Protein AF-E0WRI5-F1 (afdb_monomer_lite)

Foldseek 3Di:
DDDDDDDDDDDDDDDDDDDDDDDDDDDDDDDPDPPPPPPPPPPPPDDDFFQEEEEEEDQPLPPWCVRVQLVVVVCVVLVHQAYEYENADDDPPDDDRLDDLVLNQVLQCLQCVPPRNYDYDDVRVPDDDDDAPLVVLVVVCVVVDQRHAYEYEDEPVCLLCQVVGDVSVCSQVRHEYEYGYEDPCPPPDRDPVSVVLCVVAEDDDSSVSRHHRGRHYYHDPGDHDPADSVVVLVCLLVVHDPPNTHDPSSVVSCVVVVGSD

Organism: NCBI:txid663321

InterPro domains:
  IPR004821 Cytidyltransferase-like domain [PF01467] (55-235)
  IPR004821 Cytidyltransferase-like domain [TIGR00125] (54-116)
  IPR005248 Nicotinate/nicotinamide nucleotide adenylyltransferase [MF_00244] (51-261)
  IPR005248 Nicotinate/nicotinamide nucleotide adenylyltransferase [PTHR39321] (54-260)
  IPR005248 Nicotinate/nicotinamide nucleotide adenylyltransferase [TIGR00482] (55-260)
  IPR005248 Nicotinate/nicotinamide nucleotide adenylyltransferase [cd02165] (54-260)
  IPR014729 Rossmann-like alpha/beta/alpha sandwich fold [G3DSA:3.40.50.620] (50-261)

Structure (mmCIF, N/CA/C/O backbone):
data_AF-E0WRI5-F1
#
_entry.id   AF-E0WRI5-F1
#
loop_
_atom_site.group_PDB
_atom_site.id
_atom_site.type_symbol
_atom_site.label_atom_id
_atom_site.label_alt_id
_atom_site.label_comp_id
_atom_site.label_asym_id
_atom_site.label_entity_id
_atom_site.label_seq_id
_atom_site.pdbx_PDB_ins_code
_atom_site.Cartn_x
_atom_site.Cartn_y
_atom_site.Cartn_z
_atom_site.occupancy
_atom_site.B_iso_or_equiv
_atom_site.auth_seq_id
_atom_site.auth_comp_id
_atom_site.auth_asym_id
_atom_site.auth_atom_id
_atom_site.pdbx_PDB_model_num
ATOM 1 N N . MET A 1 1 ? 5.980 -51.863 34.565 1.00 46.38 1 MET A N 1
ATOM 2 C CA . MET A 1 1 ? 6.818 -51.875 33.349 1.00 46.38 1 MET A CA 1
ATOM 3 C C . MET A 1 1 ? 6.523 -53.157 32.591 1.00 46.38 1 MET A C 1
ATOM 5 O O . MET A 1 1 ? 6.980 -54.211 32.995 1.00 46.38 1 MET A O 1
ATOM 9 N N . SER A 1 2 ? 5.665 -53.079 31.576 1.00 37.31 2 SER A N 1
ATOM 10 C CA . SER A 1 2 ? 5.318 -54.199 30.696 1.00 37.31 2 SER A CA 1
ATOM 11 C C . SER A 1 2 ? 5.064 -53.593 29.322 1.00 37.31 2 SER A C 1
ATOM 13 O O . SER A 1 2 ? 4.055 -52.920 29.119 1.00 37.31 2 SER A O 1
ATOM 15 N N . SER A 1 3 ? 6.050 -53.726 28.437 1.00 35.19 3 SER A N 1
ATOM 16 C CA . SER A 1 3 ? 6.045 -53.135 27.101 1.00 35.19 3 SER A CA 1
ATOM 17 C C . SER A 1 3 ? 5.136 -53.963 26.195 1.00 35.19 3 SER A C 1
ATOM 19 O O . SER A 1 3 ? 5.369 -55.156 26.011 1.00 35.19 3 SER A O 1
ATOM 21 N N . LYS A 1 4 ? 4.066 -53.355 25.678 1.00 42.72 4 LYS A N 1
ATOM 22 C CA . LYS A 1 4 ? 3.206 -53.960 24.657 1.00 42.72 4 LYS A CA 1
ATOM 23 C C . LYS A 1 4 ? 3.809 -53.650 23.288 1.00 42.72 4 LYS A C 1
ATOM 25 O O . LYS A 1 4 ? 3.856 -52.491 22.887 1.00 42.72 4 LYS A O 1
ATOM 30 N N . HIS A 1 5 ? 4.279 -54.694 22.612 1.00 35.03 5 HIS A N 1
ATOM 31 C CA . HIS A 1 5 ? 4.652 -54.669 21.203 1.00 35.03 5 HIS A CA 1
ATOM 32 C C . HIS A 1 5 ? 3.421 -54.351 20.344 1.00 35.03 5 HIS A C 1
ATOM 34 O O . HIS A 1 5 ? 2.363 -54.950 20.526 1.00 35.03 5 HIS A O 1
ATOM 40 N N . ILE A 1 6 ? 3.570 -53.394 19.430 1.00 38.12 6 ILE A N 1
ATOM 41 C CA . ILE A 1 6 ? 2.624 -53.124 18.348 1.00 38.12 6 ILE A CA 1
ATOM 42 C C . ILE A 1 6 ? 3.346 -53.518 17.063 1.00 38.12 6 ILE A C 1
ATOM 44 O O . ILE A 1 6 ? 4.323 -52.874 16.679 1.00 38.12 6 ILE A O 1
ATOM 48 N N . ASP A 1 7 ? 2.881 -54.601 16.446 1.00 34.38 7 ASP A N 1
ATOM 49 C CA . ASP A 1 7 ? 3.344 -55.081 15.149 1.00 34.38 7 ASP A CA 1
ATOM 50 C C . ASP A 1 7 ? 2.841 -54.151 14.039 1.00 34.38 7 ASP A C 1
ATOM 52 O O . ASP A 1 7 ? 1.639 -53.950 13.857 1.00 34.38 7 ASP A O 1
ATOM 56 N N . ILE A 1 8 ? 3.781 -53.572 13.294 1.00 35.41 8 ILE A N 1
ATOM 57 C CA . ILE A 1 8 ? 3.514 -52.753 12.113 1.00 35.41 8 ILE A CA 1
ATOM 58 C C . ILE A 1 8 ? 3.648 -53.670 10.897 1.00 35.41 8 ILE A C 1
ATOM 60 O O . ILE A 1 8 ? 4.738 -54.124 10.557 1.00 35.41 8 ILE A O 1
ATOM 64 N N . ASN A 1 9 ? 2.518 -53.952 10.256 1.00 33.59 9 ASN A N 1
ATOM 65 C CA . ASN A 1 9 ? 2.433 -54.774 9.056 1.00 33.59 9 ASN A CA 1
ATOM 66 C C . ASN A 1 9 ? 2.826 -53.931 7.825 1.00 33.59 9 ASN A C 1
ATOM 68 O O . ASN A 1 9 ? 2.077 -53.040 7.424 1.00 33.59 9 ASN A O 1
ATOM 72 N N . ILE A 1 10 ? 4.007 -54.182 7.251 1.00 42.25 10 ILE A N 1
ATOM 73 C CA . ILE A 1 10 ? 4.500 -53.541 6.020 1.00 42.25 10 ILE A CA 1
ATOM 74 C C . ILE A 1 10 ? 4.505 -54.595 4.898 1.00 42.25 10 ILE A C 1
ATOM 76 O O . ILE A 1 10 ? 5.211 -55.597 5.025 1.00 42.25 10 ILE A O 1
ATOM 80 N N . PRO A 1 11 ? 3.761 -54.398 3.793 1.00 40.47 11 PRO A N 1
ATOM 81 C CA . PRO A 1 11 ? 3.827 -55.281 2.632 1.00 40.47 11 PRO A CA 1
ATOM 82 C C . PRO A 1 11 ? 5.182 -55.198 1.920 1.00 40.47 11 PRO A C 1
ATOM 84 O O . PRO A 1 11 ? 5.753 -54.126 1.728 1.00 40.47 11 PRO A O 1
ATOM 87 N N . ASN A 1 12 ? 5.674 -56.368 1.528 1.00 36.50 12 ASN A N 1
ATOM 88 C CA . ASN A 1 12 ? 7.040 -56.657 1.122 1.00 36.50 12 ASN A CA 1
ATOM 89 C C . ASN A 1 12 ? 7.085 -56.961 -0.384 1.00 36.50 12 ASN A C 1
ATOM 91 O O . ASN A 1 12 ? 6.796 -58.091 -0.758 1.00 36.50 12 ASN A O 1
ATOM 95 N N . GLU A 1 13 ? 7.461 -56.012 -1.248 1.00 35.75 13 GLU A N 1
ATOM 96 C CA . GLU A 1 13 ? 7.764 -56.299 -2.661 1.00 35.75 13 GLU A CA 1
ATOM 97 C C . GLU A 1 13 ? 8.871 -55.377 -3.194 1.00 35.75 13 GLU A C 1
ATOM 99 O O . GLU A 1 13 ? 8.625 -54.224 -3.505 1.00 35.75 13 GLU A O 1
ATOM 104 N N . PHE A 1 14 ? 10.110 -55.877 -3.248 1.00 31.42 14 PHE A N 1
ATOM 105 C CA . PHE A 1 14 ? 10.997 -55.859 -4.426 1.00 31.42 14 PHE A CA 1
ATOM 106 C C . PHE A 1 14 ? 12.243 -56.687 -4.082 1.00 31.42 14 PHE A C 1
ATOM 108 O O . PHE A 1 14 ? 13.148 -56.278 -3.356 1.00 31.42 14 PHE A O 1
ATOM 115 N N . ARG A 1 15 ? 12.236 -57.927 -4.567 1.00 32.16 15 ARG A N 1
ATOM 116 C CA . ARG A 1 15 ? 13.232 -58.964 -4.298 1.00 32.16 15 ARG A CA 1
ATOM 117 C C . ARG A 1 15 ? 14.412 -58.773 -5.258 1.00 32.16 15 ARG A C 1
ATOM 119 O O . ARG A 1 15 ? 14.267 -58.984 -6.458 1.00 32.16 15 ARG A O 1
ATOM 126 N N . VAL A 1 16 ? 15.578 -58.388 -4.741 1.00 32.97 16 VAL A N 1
ATOM 127 C CA . VAL A 1 16 ? 16.838 -58.371 -5.504 1.00 32.97 16 VAL A CA 1
ATOM 128 C C . VAL A 1 16 ? 17.335 -59.809 -5.646 1.00 32.97 16 VAL A C 1
ATOM 130 O O . VAL A 1 16 ? 17.736 -60.441 -4.671 1.00 32.97 16 VAL A O 1
ATOM 133 N N . THR A 1 17 ? 17.306 -60.353 -6.860 1.00 33.41 17 THR A N 1
ATOM 134 C CA . THR A 1 17 ? 17.932 -61.641 -7.175 1.00 33.41 17 THR A CA 1
ATOM 135 C C . THR A 1 17 ? 19.399 -61.424 -7.535 1.00 33.41 17 THR A C 1
ATOM 137 O O . THR A 1 17 ? 19.710 -60.968 -8.633 1.00 33.41 17 THR A O 1
ATOM 140 N N . ALA A 1 18 ? 20.309 -61.770 -6.625 1.00 29.72 18 ALA A N 1
ATOM 141 C CA . ALA A 1 18 ? 21.733 -61.894 -6.917 1.00 29.72 18 ALA A CA 1
ATOM 142 C C . ALA A 1 18 ? 22.035 -63.307 -7.452 1.00 29.72 18 ALA A C 1
ATOM 144 O O . ALA A 1 18 ? 21.753 -64.300 -6.781 1.00 29.72 18 ALA A O 1
ATOM 145 N N . ARG A 1 19 ? 22.638 -63.410 -8.643 1.00 31.69 19 ARG A N 1
ATOM 146 C CA . ARG A 1 19 ? 23.328 -64.624 -9.114 1.00 31.69 19 ARG A CA 1
ATOM 147 C C . ARG A 1 19 ? 24.834 -64.366 -9.124 1.00 31.69 19 ARG A C 1
ATOM 149 O O . ARG A 1 19 ? 25.296 -63.405 -9.726 1.00 31.69 19 ARG A O 1
ATOM 156 N N . ARG A 1 20 ? 25.582 -65.250 -8.460 1.00 29.03 20 ARG A N 1
ATOM 157 C CA . ARG A 1 20 ? 27.040 -65.404 -8.571 1.00 29.03 20 ARG A CA 1
ATOM 158 C C . ARG A 1 20 ? 27.362 -66.352 -9.728 1.00 29.03 20 ARG A C 1
ATOM 160 O O . ARG A 1 20 ? 26.887 -67.479 -9.686 1.00 29.03 20 ARG A O 1
ATOM 167 N N . GLN A 1 21 ? 28.228 -65.929 -10.647 1.00 34.28 21 GLN A N 1
ATOM 168 C CA . GLN A 1 21 ? 29.176 -66.745 -11.432 1.00 34.28 21 GLN A CA 1
ATOM 169 C C . GLN A 1 21 ? 30.373 -65.814 -11.724 1.00 34.28 21 GLN A C 1
ATOM 171 O O . GLN A 1 21 ? 30.184 -64.734 -12.266 1.00 34.28 21 GLN A O 1
ATOM 176 N N . SER A 1 22 ? 31.464 -65.952 -10.965 1.00 32.34 22 SER A N 1
ATOM 177 C CA . SER A 1 22 ? 32.720 -66.652 -11.308 1.00 32.34 22 SER A CA 1
ATOM 178 C C . SER A 1 22 ? 33.729 -65.777 -12.068 1.00 32.34 22 SER A C 1
ATOM 180 O O . SER A 1 22 ? 33.573 -65.517 -13.252 1.00 32.34 22 SER A O 1
ATOM 182 N N . SER A 1 23 ? 34.746 -65.352 -11.308 1.00 33.25 23 SER A N 1
ATOM 183 C CA . SER A 1 23 ? 36.168 -65.193 -11.656 1.00 33.25 23 SER A CA 1
ATOM 184 C C . SER A 1 23 ? 36.552 -64.747 -13.069 1.00 33.25 23 SER A C 1
ATOM 186 O O . SER A 1 23 ? 36.632 -65.581 -13.960 1.00 33.25 23 SER A O 1
ATOM 188 N N . GLU A 1 24 ? 36.996 -63.494 -13.203 1.00 33.38 24 GLU A N 1
ATOM 189 C CA . GLU A 1 24 ? 38.238 -63.171 -13.916 1.00 33.38 24 GLU A CA 1
ATOM 190 C C . GLU A 1 24 ? 38.733 -61.760 -13.557 1.00 33.38 24 GLU A C 1
ATOM 192 O O . GLU A 1 24 ? 37.978 -60.870 -13.175 1.00 33.38 24 GLU A O 1
ATOM 197 N N . SER A 1 25 ? 40.054 -61.629 -13.574 1.00 30.44 25 SER A N 1
ATOM 198 C CA . SER A 1 25 ? 40.926 -60.574 -13.050 1.00 30.44 25 SER A CA 1
ATOM 199 C C . SER A 1 25 ? 40.492 -59.116 -13.269 1.00 30.44 25 SER A C 1
ATOM 201 O O . SER A 1 25 ? 40.307 -58.671 -14.401 1.00 30.44 25 SER A O 1
ATOM 203 N N . LEU A 1 26 ? 40.498 -58.332 -12.182 1.00 27.47 26 LEU A N 1
ATOM 204 C CA . LEU A 1 26 ? 40.476 -56.869 -12.217 1.00 27.47 26 LEU A CA 1
ATOM 205 C C . LEU A 1 26 ? 41.736 -56.325 -12.913 1.00 27.47 26 LEU A C 1
ATOM 207 O O . LEU A 1 26 ? 42.836 -56.390 -12.365 1.00 27.47 26 LEU A O 1
ATOM 211 N N . LYS A 1 27 ? 41.563 -55.701 -14.081 1.00 29.30 27 LYS A N 1
ATOM 212 C CA . LYS A 1 27 ? 42.447 -54.627 -14.545 1.00 29.30 27 LYS A CA 1
ATOM 213 C C . LYS A 1 27 ? 41.755 -53.300 -14.267 1.00 29.30 27 LYS A C 1
ATOM 215 O O . LYS A 1 27 ? 40.657 -53.039 -14.745 1.00 29.30 27 LYS A O 1
ATOM 220 N N . CYS A 1 28 ? 42.414 -52.490 -13.451 1.00 28.30 28 CYS A N 1
ATOM 221 C CA . CYS A 1 28 ? 42.012 -51.136 -13.120 1.00 28.30 28 CYS A CA 1
ATOM 222 C C . CYS A 1 28 ? 42.109 -50.274 -14.387 1.00 28.30 28 CYS A C 1
ATOM 224 O O . CYS A 1 28 ? 43.181 -50.142 -14.978 1.00 28.30 28 CYS A O 1
ATOM 226 N N . THR A 1 29 ? 40.999 -49.701 -14.837 1.00 31.52 29 THR A N 1
ATOM 227 C CA . THR A 1 29 ? 41.010 -48.604 -15.807 1.00 31.52 29 THR A CA 1
ATOM 228 C C . THR A 1 29 ? 39.936 -47.627 -15.371 1.00 31.52 29 THR A C 1
ATOM 230 O O . THR A 1 29 ? 38.757 -47.962 -15.312 1.00 31.52 29 THR A O 1
ATOM 233 N N . VAL A 1 30 ? 40.375 -46.435 -14.980 1.00 32.66 30 VAL A N 1
ATOM 234 C CA . VAL A 1 30 ? 39.511 -45.326 -14.589 1.00 32.66 30 VAL A CA 1
ATOM 235 C C . VAL A 1 30 ? 38.712 -44.911 -15.819 1.00 32.66 30 VAL A C 1
ATOM 237 O O . VAL A 1 30 ? 39.261 -44.324 -16.750 1.00 32.66 30 VAL A O 1
ATOM 240 N N . VAL A 1 31 ? 37.418 -45.216 -15.826 1.00 30.72 31 VAL A N 1
ATOM 241 C CA . VAL A 1 31 ? 36.466 -44.636 -16.772 1.00 30.72 31 VAL A CA 1
ATOM 242 C C . VAL A 1 31 ? 35.575 -43.714 -15.955 1.00 30.72 31 VAL A C 1
ATOM 244 O O . VAL A 1 31 ? 34.780 -44.162 -15.135 1.00 30.72 31 VAL A O 1
ATOM 247 N N . HIS A 1 32 ? 35.765 -42.405 -16.118 1.00 31.89 32 HIS A N 1
ATOM 248 C CA . HIS A 1 32 ? 34.832 -41.419 -15.588 1.00 31.89 32 HIS A CA 1
ATOM 249 C C . HIS A 1 32 ? 33.487 -41.613 -16.291 1.00 31.89 32 HIS A C 1
ATOM 251 O O . HIS A 1 32 ? 33.327 -41.237 -17.455 1.00 31.89 32 HIS A O 1
ATOM 257 N N . ASP A 1 33 ? 32.528 -42.192 -15.573 1.00 28.81 33 ASP A N 1
ATOM 258 C CA . ASP A 1 33 ? 31.135 -42.269 -15.984 1.00 28.81 33 ASP A CA 1
ATOM 259 C C . ASP A 1 33 ? 30.591 -40.860 -16.241 1.00 28.81 33 ASP A C 1
ATOM 261 O O . ASP A 1 33 ? 30.279 -40.088 -15.330 1.00 28.81 33 ASP A O 1
ATOM 265 N N . ARG A 1 34 ? 30.431 -40.525 -17.525 1.00 32.41 34 ARG A N 1
ATOM 266 C CA . ARG A 1 34 ? 29.444 -39.537 -17.951 1.00 32.41 34 ARG A CA 1
ATOM 267 C C . ARG A 1 34 ? 28.076 -40.172 -17.753 1.00 32.41 34 ARG A C 1
ATOM 269 O O . ARG A 1 34 ? 27.496 -40.725 -18.685 1.00 32.41 34 ARG A O 1
ATOM 276 N N . VAL A 1 35 ? 27.533 -40.037 -16.547 1.00 34.56 35 VAL A N 1
ATOM 277 C CA . VAL A 1 35 ? 26.087 -40.115 -16.362 1.00 34.56 35 VAL A CA 1
ATOM 278 C C . VAL A 1 35 ? 25.500 -38.988 -17.203 1.00 34.56 35 VAL A C 1
ATOM 280 O O . VAL A 1 35 ? 25.576 -37.807 -16.860 1.00 34.56 35 VAL A O 1
ATOM 283 N N . SER A 1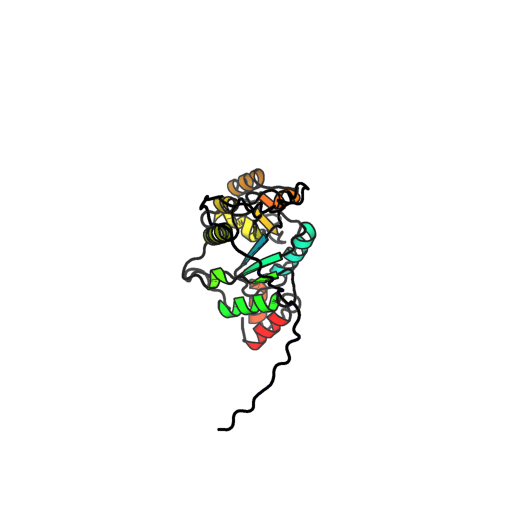 36 ? 24.961 -39.364 -18.360 1.00 32.91 36 SER A N 1
ATOM 284 C CA . SER A 1 36 ? 24.098 -38.519 -19.167 1.00 32.91 36 SER A CA 1
ATOM 285 C C . SER A 1 36 ? 22.805 -38.300 -18.384 1.00 32.91 36 SER A C 1
ATOM 287 O O . SER A 1 36 ? 21.767 -38.910 -18.621 1.00 32.91 36 SER A O 1
ATOM 289 N N . ALA A 1 37 ? 22.869 -37.388 -17.416 1.00 34.34 37 ALA A N 1
ATOM 290 C CA . ALA A 1 37 ? 21.690 -36.709 -16.931 1.00 34.34 37 ALA A CA 1
ATOM 291 C C . ALA A 1 37 ? 21.159 -35.900 -18.117 1.00 34.34 37 ALA A C 1
ATOM 293 O O . ALA A 1 37 ? 21.525 -34.743 -18.338 1.00 34.34 37 ALA A O 1
ATOM 294 N N . SER A 1 38 ? 20.298 -36.538 -18.908 1.00 33.78 38 SER A N 1
ATOM 295 C CA . SER A 1 38 ? 19.327 -35.875 -19.763 1.00 33.78 38 SER A CA 1
ATOM 296 C C . SER A 1 38 ? 18.353 -35.122 -18.852 1.00 33.78 38 SER A C 1
ATOM 298 O O . SER A 1 38 ? 17.179 -35.443 -18.710 1.00 33.78 38 SER A O 1
ATOM 300 N N . CYS A 1 39 ? 18.872 -34.081 -18.197 1.00 32.81 39 CYS A N 1
ATOM 301 C CA . CYS A 1 39 ? 18.082 -33.004 -17.653 1.00 32.81 39 CYS A CA 1
ATOM 302 C C . CYS A 1 39 ? 17.399 -32.396 -18.866 1.00 32.81 39 CYS A C 1
ATOM 304 O O . CYS A 1 39 ? 18.007 -31.659 -19.649 1.00 32.81 39 CYS A O 1
ATOM 306 N N . GLN A 1 40 ? 16.156 -32.823 -19.073 1.00 36.44 40 GLN A N 1
ATOM 307 C CA . GLN A 1 40 ? 15.221 -32.247 -20.010 1.00 36.44 40 GLN A CA 1
ATOM 308 C C . GLN A 1 40 ? 15.116 -30.765 -19.661 1.00 36.44 40 GLN A C 1
ATOM 310 O O . GLN A 1 40 ? 14.255 -30.328 -18.901 1.00 36.44 40 GLN A O 1
ATOM 315 N N . ARG A 1 41 ? 16.020 -29.976 -20.249 1.00 36.41 41 ARG A N 1
ATOM 316 C CA . ARG A 1 41 ? 15.853 -28.555 -20.495 1.00 36.41 41 ARG A CA 1
ATOM 317 C C . ARG A 1 41 ? 14.626 -28.445 -21.385 1.00 36.41 41 ARG A C 1
ATOM 319 O O . ARG A 1 41 ? 14.740 -28.317 -22.604 1.00 36.41 41 ARG A O 1
ATOM 326 N N . ARG A 1 42 ? 13.440 -28.507 -20.780 1.00 38.31 42 ARG A N 1
ATOM 327 C CA . ARG A 1 42 ? 12.235 -27.954 -21.378 1.00 38.31 42 ARG A CA 1
ATOM 328 C C . ARG A 1 42 ? 12.484 -26.458 -21.471 1.00 38.31 42 ARG A C 1
ATOM 330 O O . ARG A 1 42 ? 12.260 -25.697 -20.536 1.00 38.31 42 ARG A O 1
ATOM 337 N N . ARG A 1 43 ? 13.040 -26.062 -22.614 1.00 39.44 43 ARG A N 1
ATOM 338 C CA . ARG A 1 43 ? 12.959 -24.701 -23.118 1.00 39.44 43 ARG A CA 1
ATOM 339 C C . ARG A 1 43 ? 11.468 -24.380 -23.190 1.00 39.44 43 ARG A C 1
ATOM 341 O O . ARG A 1 43 ? 10.801 -24.808 -24.127 1.00 39.44 43 ARG A O 1
ATOM 348 N N . ASN A 1 44 ? 10.947 -23.648 -22.210 1.00 34.75 44 ASN A N 1
ATOM 349 C CA . ASN A 1 44 ? 9.704 -22.910 -22.393 1.00 34.75 44 ASN A CA 1
ATOM 350 C C . ASN A 1 44 ? 10.019 -21.731 -23.322 1.00 34.75 44 ASN A C 1
ATOM 352 O O . ASN A 1 44 ? 10.260 -20.609 -22.898 1.00 34.75 44 ASN A O 1
ATOM 356 N N . LEU A 1 45 ? 10.102 -22.040 -24.615 1.00 43.78 45 LEU A N 1
ATOM 357 C CA . LEU A 1 45 ? 10.047 -21.086 -25.715 1.00 43.78 45 LEU A CA 1
ATOM 358 C C . LEU A 1 45 ? 8.590 -21.016 -26.184 1.00 43.78 45 LEU A C 1
ATOM 360 O O . LEU A 1 45 ? 8.263 -21.458 -27.280 1.00 43.78 45 LEU A O 1
ATOM 364 N N . LYS A 1 46 ? 7.706 -20.515 -25.318 1.00 41.19 46 LYS A N 1
ATOM 365 C CA . LYS A 1 46 ? 6.391 -19.965 -25.673 1.00 41.19 46 LYS A CA 1
ATOM 366 C C . LYS A 1 46 ? 6.128 -18.812 -24.709 1.00 41.19 46 LYS A C 1
ATOM 368 O O . LYS A 1 46 ? 6.306 -18.975 -23.507 1.00 41.19 46 LYS A O 1
ATOM 373 N N . GLY A 1 47 ? 5.844 -17.637 -25.264 1.00 45.09 47 GLY A N 1
ATOM 374 C CA . GLY A 1 47 ? 5.824 -16.358 -24.561 1.00 45.09 47 GLY A CA 1
ATOM 375 C C . GLY A 1 47 ? 4.697 -16.229 -23.545 1.00 45.09 47 GLY A C 1
ATOM 376 O O . GLY A 1 47 ? 3.670 -15.629 -23.840 1.00 45.09 47 GLY A O 1
ATOM 377 N N . GLU A 1 48 ? 4.928 -16.728 -22.337 1.00 57.75 48 GLU A N 1
ATOM 378 C CA . GLU A 1 48 ? 4.180 -16.325 -21.154 1.00 57.75 48 GLU A CA 1
ATOM 379 C C . GLU A 1 48 ? 5.111 -15.500 -20.265 1.00 57.75 48 GLU A C 1
ATOM 381 O O . GLU A 1 48 ? 6.192 -15.956 -19.886 1.00 57.75 48 GLU A O 1
ATOM 386 N N . GLY A 1 49 ? 4.734 -14.246 -20.008 1.00 62.72 49 GLY A N 1
ATOM 387 C CA . GLY A 1 49 ? 5.482 -13.360 -19.119 1.00 62.72 49 GLY A CA 1
ATOM 388 C C . GLY A 1 49 ? 5.626 -13.958 -17.717 1.00 62.72 49 GLY A C 1
ATOM 389 O O . GLY A 1 49 ? 4.888 -14.858 -17.317 1.00 62.72 49 GLY A O 1
ATOM 390 N N . TYR A 1 50 ? 6.580 -13.452 -16.943 1.00 78.62 50 TYR A N 1
ATOM 391 C CA . TYR A 1 50 ? 6.717 -13.858 -15.548 1.00 78.62 50 TYR A CA 1
ATOM 392 C C . TYR A 1 50 ? 5.502 -13.383 -14.740 1.00 78.62 50 TYR A C 1
ATOM 394 O O . TYR A 1 50 ? 4.940 -12.319 -15.002 1.00 78.62 50 TYR A O 1
ATOM 402 N N . LYS A 1 51 ? 5.121 -14.148 -13.714 1.00 89.81 51 LYS A N 1
ATOM 403 C CA . LYS A 1 51 ? 4.076 -13.743 -12.769 1.00 89.81 51 LYS A CA 1
ATOM 404 C C . LYS A 1 51 ? 4.494 -12.456 -12.046 1.00 89.81 51 LYS A C 1
ATOM 406 O O . LYS A 1 51 ? 5.574 -12.402 -11.459 1.00 89.81 51 LYS A O 1
ATOM 411 N N . LEU A 1 52 ? 3.631 -11.440 -12.078 1.00 95.12 52 LEU A N 1
ATOM 412 C CA . LEU A 1 52 ? 3.825 -10.189 -11.347 1.00 95.12 52 LEU A CA 1
ATOM 413 C C . LEU A 1 52 ? 3.536 -10.391 -9.856 1.00 95.12 52 LEU A C 1
ATOM 415 O O . LEU A 1 52 ? 2.457 -10.852 -9.482 1.00 95.12 52 LEU A O 1
ATOM 419 N N . HIS A 1 53 ? 4.495 -10.020 -9.011 1.00 95.25 53 HIS A N 1
ATOM 420 C CA . HIS A 1 53 ? 4.328 -9.960 -7.561 1.00 95.25 53 HIS A CA 1
ATOM 421 C C . HIS A 1 53 ? 4.084 -8.521 -7.132 1.00 95.25 53 HIS A C 1
ATOM 423 O O . HIS A 1 53 ? 4.818 -7.635 -7.557 1.00 95.25 53 HIS A O 1
ATOM 429 N N . ALA A 1 54 ? 3.101 -8.284 -6.266 1.00 97.88 54 ALA A N 1
ATOM 430 C CA . ALA A 1 54 ? 2.805 -6.943 -5.786 1.00 97.88 54 ALA A CA 1
ATOM 431 C C . ALA A 1 54 ? 2.841 -6.836 -4.262 1.00 97.88 54 ALA A C 1
ATOM 433 O O . ALA A 1 54 ? 2.423 -7.747 -3.545 1.00 97.88 54 ALA A O 1
ATOM 434 N N . LEU A 1 55 ? 3.315 -5.688 -3.795 1.00 97.94 55 LEU A N 1
ATOM 435 C CA . LEU A 1 55 ? 3.362 -5.273 -2.401 1.00 97.94 55 LEU A CA 1
ATOM 436 C C . LEU A 1 55 ? 2.451 -4.059 -2.217 1.00 97.94 55 LEU A C 1
ATOM 438 O O . LEU A 1 55 ? 2.469 -3.156 -3.050 1.00 97.94 55 LEU A O 1
ATOM 442 N N . LEU A 1 56 ? 1.709 -4.008 -1.117 1.00 97.38 56 LEU A N 1
ATOM 443 C CA . LEU A 1 56 ? 0.956 -2.832 -0.689 1.00 97.38 56 LEU A CA 1
ATOM 444 C C . LEU A 1 56 ? 1.426 -2.439 0.711 1.00 97.38 56 LEU A C 1
ATOM 446 O O . LEU A 1 56 ? 1.087 -3.108 1.687 1.00 97.38 56 LEU A O 1
ATOM 450 N N . GLY A 1 57 ? 2.209 -1.365 0.798 1.00 93.75 57 GLY A N 1
ATOM 451 C CA . GLY A 1 57 ? 2.609 -0.776 2.074 1.00 93.75 57 GLY A CA 1
ATOM 452 C C . GLY A 1 57 ? 1.530 0.151 2.625 1.00 93.75 57 GLY A C 1
ATOM 453 O O . GLY A 1 57 ? 0.824 0.813 1.863 1.00 93.75 57 GLY A O 1
ATOM 454 N N . GLY A 1 58 ? 1.412 0.230 3.945 1.00 91.94 58 GLY A N 1
ATOM 455 C CA . GLY A 1 58 ? 0.482 1.156 4.581 1.00 91.94 58 GLY A CA 1
ATOM 456 C C . GLY A 1 58 ? 0.536 1.113 6.100 1.00 91.94 58 GLY A C 1
ATOM 457 O O . GLY A 1 58 ? 0.886 0.107 6.709 1.00 91.94 58 GLY A O 1
ATOM 458 N N . THR A 1 59 ? 0.156 2.216 6.745 1.00 92.69 59 THR A N 1
ATOM 459 C CA . THR A 1 59 ? 0.038 2.243 8.209 1.00 92.69 59 THR A CA 1
ATOM 460 C C . THR A 1 59 ? -1.096 1.334 8.687 1.00 92.69 59 THR A C 1
ATOM 462 O O . THR A 1 59 ? -0.926 0.643 9.686 1.00 92.69 59 THR A O 1
ATOM 465 N N . PHE A 1 60 ? -2.221 1.298 7.960 1.00 96.25 60 PHE A N 1
ATOM 466 C CA . PHE A 1 60 ? -3.411 0.497 8.280 1.00 96.25 60 PHE A CA 1
ATOM 467 C C . PHE A 1 60 ? -3.934 0.720 9.709 1.00 96.25 60 PHE A C 1
ATOM 469 O O . PHE A 1 60 ? -3.993 -0.204 10.517 1.00 96.25 60 PHE A O 1
ATOM 476 N N . ASP A 1 61 ? -4.332 1.956 10.012 1.00 96.81 61 ASP A N 1
ATOM 477 C CA . ASP A 1 61 ? -4.792 2.371 11.343 1.00 96.81 61 ASP A CA 1
ATOM 478 C C . ASP A 1 61 ? -6.230 2.935 11.332 1.00 96.81 61 ASP A C 1
ATOM 480 O O . ASP A 1 61 ? -6.407 4.130 11.565 1.00 96.81 61 ASP A O 1
ATOM 484 N N . PRO A 1 62 ? -7.269 2.137 11.015 1.00 97.88 62 PRO A N 1
ATOM 485 C CA . PRO A 1 62 ? -7.235 0.708 10.692 1.00 97.88 62 PRO A CA 1
ATOM 486 C C . PRO A 1 62 ? -7.162 0.425 9.178 1.00 97.88 62 PRO A C 1
ATOM 488 O O . PRO A 1 62 ? -7.280 1.318 8.335 1.00 97.88 62 PRO A O 1
ATOM 491 N N . ILE A 1 63 ? -6.990 -0.848 8.807 1.00 98.25 63 ILE A N 1
ATOM 492 C CA . ILE A 1 63 ? -7.283 -1.313 7.442 1.00 98.25 63 ILE A CA 1
ATOM 493 C C . ILE A 1 63 ? -8.790 -1.195 7.150 1.00 98.25 63 ILE A C 1
ATOM 495 O O . ILE A 1 63 ? -9.621 -1.354 8.041 1.00 98.25 63 ILE A O 1
ATOM 499 N N . HIS A 1 64 ? -9.157 -0.911 5.899 1.00 97.69 64 HIS A N 1
ATOM 500 C CA . HIS A 1 64 ? -10.536 -0.594 5.512 1.00 97.69 64 HIS A CA 1
ATOM 501 C C . HIS A 1 64 ? -10.773 -0.840 4.016 1.00 97.69 64 HIS A C 1
ATOM 503 O O . HIS A 1 64 ? -9.824 -1.062 3.261 1.00 97.69 64 HI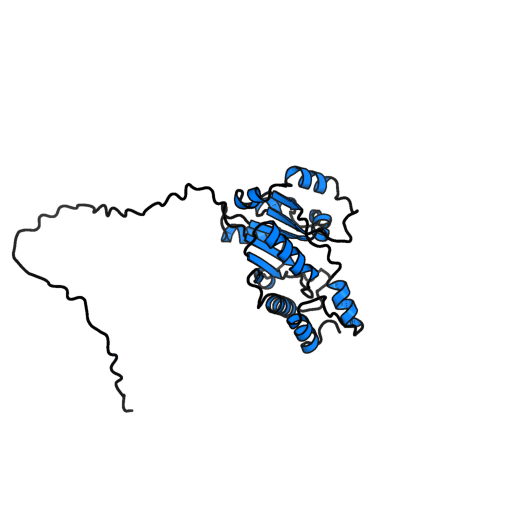S A O 1
ATOM 509 N N . TYR A 1 65 ? -12.020 -0.759 3.542 1.00 97.44 65 TYR A N 1
ATOM 510 C CA . TYR A 1 65 ? -12.350 -1.052 2.139 1.00 97.44 65 TYR A CA 1
ATOM 511 C C . TYR A 1 65 ? -11.726 -0.080 1.137 1.00 97.44 65 TYR A C 1
ATOM 513 O O . TYR A 1 65 ? -11.434 -0.483 0.014 1.00 97.44 65 TYR A O 1
ATOM 521 N N . GLY A 1 66 ? -11.436 1.156 1.555 1.00 95.00 66 GLY A N 1
ATOM 522 C CA . GLY A 1 66 ? -10.623 2.093 0.770 1.00 95.00 66 GLY A CA 1
ATOM 523 C C . GLY A 1 66 ? -9.185 1.619 0.488 1.00 95.00 66 GLY A C 1
ATOM 524 O O . GLY A 1 66 ? -8.542 2.191 -0.388 1.00 95.00 66 GLY A O 1
ATOM 525 N N . HIS A 1 67 ? -8.681 0.601 1.197 1.00 95.94 67 HIS A N 1
ATOM 526 C CA . HIS A 1 67 ? -7.419 -0.082 0.886 1.00 95.94 67 HIS A CA 1
ATOM 527 C C . HIS A 1 67 ? -7.637 -1.335 0.032 1.00 95.94 67 HIS A C 1
ATOM 529 O O . HIS A 1 67 ? -6.839 -1.612 -0.848 1.00 95.94 67 HIS A O 1
ATOM 535 N N . LEU A 1 68 ? -8.702 -2.098 0.291 1.00 97.12 68 LEU A N 1
ATOM 536 C CA . LEU A 1 68 ? -8.884 -3.440 -0.277 1.00 97.12 68 LEU A CA 1
ATOM 537 C C . LEU A 1 68 ? -9.529 -3.423 -1.670 1.00 97.12 68 LEU A C 1
ATOM 539 O O . LEU A 1 68 ? -8.997 -3.996 -2.619 1.00 97.12 68 LEU A O 1
ATOM 543 N N . ARG A 1 69 ? -10.655 -2.720 -1.820 1.00 96.81 69 ARG A N 1
ATOM 544 C CA . ARG A 1 69 ? -11.473 -2.765 -3.043 1.00 96.81 69 ARG A CA 1
ATOM 545 C C . ARG A 1 69 ? -10.775 -2.194 -4.288 1.00 96.81 69 ARG A C 1
ATOM 547 O O . ARG A 1 69 ? -10.943 -2.775 -5.364 1.00 96.81 69 ARG A O 1
ATOM 554 N N . PRO A 1 70 ? -9.974 -1.107 -4.206 1.00 96.62 70 PRO A N 1
ATOM 555 C CA . PRO A 1 70 ? -9.196 -0.652 -5.357 1.00 96.62 70 PRO A CA 1
ATOM 556 C C . PRO A 1 70 ? -8.228 -1.729 -5.854 1.00 96.62 70 PRO A C 1
ATOM 558 O O . PRO A 1 70 ? -8.071 -1.909 -7.058 1.00 96.62 70 PRO A O 1
ATOM 561 N N . ILE A 1 71 ? -7.653 -2.505 -4.936 1.00 97.31 71 ILE A N 1
ATOM 562 C CA . ILE A 1 71 ? -6.668 -3.543 -5.237 1.00 97.31 71 ILE A CA 1
ATOM 563 C C . ILE A 1 71 ? -7.330 -4.778 -5.842 1.00 97.31 71 ILE A C 1
ATOM 565 O O . ILE A 1 71 ? -6.812 -5.339 -6.800 1.00 97.31 71 ILE A O 1
ATOM 569 N N . GLU A 1 72 ? -8.510 -5.162 -5.361 1.00 97.38 72 GLU A N 1
ATOM 570 C CA . GLU A 1 72 ? -9.328 -6.209 -5.988 1.00 97.38 72 GLU A CA 1
ATOM 571 C C . GLU A 1 72 ? -9.736 -5.830 -7.422 1.00 97.38 72 GLU A C 1
ATOM 573 O O . GLU A 1 72 ? -9.780 -6.676 -8.318 1.00 97.38 72 GLU A O 1
ATOM 578 N N . SER A 1 73 ? -10.029 -4.548 -7.671 1.00 96.88 73 SER A N 1
ATOM 579 C CA . SER A 1 73 ? -10.283 -4.048 -9.025 1.00 96.88 73 SER A CA 1
ATOM 580 C C . SER A 1 73 ? -9.022 -4.062 -9.885 1.00 96.88 73 SER A C 1
ATOM 582 O O . SER A 1 73 ? -9.064 -4.554 -11.011 1.00 96.88 73 SER A O 1
ATOM 584 N N . LEU A 1 74 ? -7.901 -3.565 -9.358 1.00 97.12 74 LEU A N 1
ATOM 585 C CA . LEU A 1 74 ? -6.600 -3.594 -10.026 1.00 97.12 74 LEU A CA 1
ATOM 586 C C . LEU A 1 74 ? -6.221 -5.027 -10.408 1.00 97.12 74 LEU A C 1
ATOM 588 O O . LEU A 1 74 ? -5.817 -5.280 -11.540 1.00 97.12 74 LEU A O 1
ATOM 592 N N . ALA A 1 75 ? -6.415 -5.975 -9.492 1.00 96.50 75 ALA A N 1
ATOM 593 C CA . ALA A 1 75 ? -6.090 -7.372 -9.707 1.00 96.50 75 ALA A CA 1
ATOM 594 C C . ALA A 1 75 ? -6.871 -7.980 -10.872 1.00 96.50 75 ALA A C 1
ATOM 596 O O . ALA A 1 75 ? -6.276 -8.629 -11.732 1.00 96.50 75 ALA A O 1
ATOM 597 N N . ARG A 1 76 ? -8.172 -7.683 -10.969 1.00 95.44 76 ARG A N 1
ATOM 598 C CA . ARG A 1 76 ? -8.997 -8.072 -12.123 1.00 95.44 76 ARG A CA 1
ATOM 599 C C . ARG A 1 76 ? -8.550 -7.400 -13.422 1.00 95.44 76 ARG A C 1
ATOM 601 O O . ARG A 1 76 ? -8.583 -8.042 -14.464 1.00 95.44 76 ARG A O 1
ATOM 608 N N . GLN A 1 77 ? -8.120 -6.139 -13.369 1.00 92.62 77 GLN A N 1
ATOM 609 C CA . GLN A 1 77 ? -7.687 -5.387 -14.554 1.00 92.62 77 GLN A CA 1
ATOM 610 C C . GLN A 1 77 ? -6.383 -5.909 -15.157 1.00 92.62 77 GLN A C 1
ATOM 612 O O . GLN A 1 77 ? -6.252 -5.935 -16.378 1.00 92.62 77 GLN A O 1
ATOM 617 N N . ILE A 1 78 ? -5.417 -6.298 -14.320 1.00 94.19 78 ILE A N 1
ATOM 618 C CA . ILE A 1 78 ? -4.062 -6.650 -14.781 1.00 94.19 78 ILE A CA 1
ATOM 619 C C . ILE A 1 78 ? -3.722 -8.137 -14.619 1.00 94.19 78 ILE A C 1
ATOM 621 O O . ILE A 1 78 ? -2.597 -8.539 -14.902 1.00 94.19 78 ILE A O 1
ATOM 625 N N . GLY A 1 79 ? -4.671 -8.956 -14.156 1.00 93.12 79 GLY A N 1
ATOM 626 C CA . GLY A 1 79 ? -4.455 -10.383 -13.908 1.00 93.12 79 GLY A CA 1
ATOM 627 C C . GLY A 1 79 ? -3.531 -10.660 -12.718 1.00 93.12 79 GLY A C 1
ATOM 628 O O . GLY A 1 79 ? -2.793 -11.646 -12.719 1.00 93.12 79 GLY A O 1
ATOM 629 N N . LEU A 1 80 ? -3.537 -9.785 -11.709 1.00 94.62 80 LEU A N 1
ATOM 630 C CA . LEU A 1 80 ? -2.730 -9.966 -10.506 1.00 94.62 80 LEU A CA 1
ATOM 631 C C . LEU A 1 80 ? -3.326 -11.089 -9.660 1.00 94.62 80 LEU A C 1
ATOM 633 O O . LEU A 1 80 ? -4.490 -11.043 -9.277 1.00 94.62 80 LEU A O 1
ATOM 637 N N . GLN A 1 81 ? -2.517 -12.097 -9.360 1.00 93.50 81 GLN A N 1
ATOM 638 C CA . GLN A 1 81 ? -2.983 -13.272 -8.621 1.00 93.50 81 GLN A CA 1
ATOM 639 C C . GLN A 1 81 ? -2.705 -13.188 -7.119 1.00 93.50 81 GLN A C 1
ATOM 641 O O . GLN A 1 81 ? -3.250 -13.985 -6.368 1.00 93.50 81 GLN A O 1
ATOM 646 N N . HIS A 1 82 ? -1.798 -12.302 -6.696 1.00 95.19 82 HIS A N 1
ATOM 647 C CA . HIS A 1 82 ? -1.353 -12.216 -5.307 1.00 95.19 82 HIS A CA 1
ATOM 648 C C . HIS A 1 82 ? -0.849 -10.814 -4.965 1.00 95.19 82 HIS A C 1
ATOM 650 O O . HIS A 1 82 ? -0.024 -10.257 -5.696 1.00 95.19 82 HIS A O 1
ATOM 656 N N . VAL A 1 83 ? -1.280 -10.285 -3.823 1.00 97.94 83 VAL A N 1
ATOM 657 C CA . VAL A 1 83 ? -0.835 -9.017 -3.243 1.00 97.94 83 VAL A CA 1
ATOM 658 C C . VAL A 1 83 ? -0.442 -9.230 -1.789 1.00 97.94 83 VAL A C 1
ATOM 660 O O . VAL A 1 83 ? -1.188 -9.774 -0.982 1.00 97.94 83 VAL A O 1
ATOM 663 N N . MET A 1 84 ? 0.746 -8.762 -1.443 1.00 98.00 84 MET A N 1
ATOM 664 C CA . MET A 1 84 ? 1.286 -8.847 -0.099 1.00 98.00 84 MET A CA 1
ATOM 665 C C . MET A 1 84 ? 1.108 -7.504 0.612 1.00 98.00 84 MET A C 1
ATOM 667 O O . MET A 1 84 ? 1.757 -6.519 0.263 1.00 98.00 84 MET A O 1
ATOM 671 N N . LEU A 1 85 ? 0.208 -7.461 1.592 1.00 98.25 85 LEU A N 1
ATOM 672 C CA . LEU A 1 85 ? 0.003 -6.307 2.456 1.00 98.25 85 LEU A CA 1
ATOM 673 C C . LEU A 1 85 ? 1.120 -6.251 3.484 1.00 98.25 85 LEU A C 1
ATOM 675 O O . LEU A 1 85 ? 1.403 -7.238 4.159 1.00 98.25 85 LEU A O 1
ATOM 679 N N . MET A 1 86 ? 1.721 -5.083 3.625 1.00 96.25 86 MET A N 1
ATOM 680 C CA . MET A 1 86 ? 2.861 -4.866 4.495 1.00 96.25 86 MET A CA 1
ATOM 681 C C . MET A 1 86 ? 2.540 -3.718 5.448 1.00 96.25 86 MET A C 1
ATOM 683 O O . MET A 1 86 ? 2.613 -2.560 5.042 1.00 96.25 86 MET A O 1
ATOM 687 N N . PRO A 1 87 ? 2.107 -4.006 6.687 1.00 94.75 87 PRO A N 1
ATOM 688 C CA . PRO A 1 87 ? 1.885 -2.970 7.680 1.00 94.75 87 PRO A CA 1
ATOM 689 C C . PRO A 1 87 ? 3.201 -2.299 8.064 1.00 94.75 87 PRO A C 1
ATOM 691 O O . PRO A 1 87 ? 4.150 -2.966 8.476 1.00 94.75 87 PRO A O 1
ATOM 694 N N . ASN A 1 88 ? 3.236 -0.975 7.966 1.00 89.50 88 ASN A N 1
ATOM 695 C CA . ASN A 1 88 ? 4.465 -0.220 8.165 1.00 89.50 88 ASN A CA 1
ATOM 696 C C . ASN A 1 88 ? 4.752 0.011 9.655 1.00 89.50 88 ASN A C 1
ATOM 698 O O . ASN A 1 88 ? 3.838 0.153 10.488 1.00 89.50 88 ASN A O 1
ATOM 702 N N . HIS A 1 89 ? 6.039 0.119 9.978 1.00 83.56 89 HIS A N 1
ATOM 703 C CA . HIS A 1 89 ? 6.494 0.721 11.227 1.00 83.56 89 HIS A CA 1
ATOM 704 C C . HIS A 1 89 ? 6.398 2.248 11.110 1.00 83.56 89 HIS A C 1
ATOM 706 O O . HIS A 1 89 ? 6.754 2.814 10.077 1.00 83.56 89 HIS A O 1
ATOM 712 N N . VAL A 1 90 ? 5.920 2.932 12.153 1.00 78.00 90 VAL A N 1
ATOM 713 C CA . VAL A 1 90 ? 5.876 4.402 12.169 1.00 78.00 90 VAL A CA 1
ATOM 714 C C . VAL A 1 90 ? 6.970 4.919 13.099 1.00 78.00 90 VAL A C 1
ATOM 716 O O . VAL A 1 90 ? 6.920 4.631 14.291 1.00 78.00 90 VAL A O 1
ATOM 719 N N . PRO A 1 91 ? 7.958 5.672 12.585 1.00 66.31 91 PRO A N 1
ATOM 720 C CA . PRO A 1 91 ? 9.021 6.250 13.397 1.00 66.31 91 PRO A CA 1
ATOM 721 C C . PRO A 1 91 ? 8.516 7.048 14.604 1.00 66.31 91 PRO A C 1
ATOM 723 O O . PRO A 1 91 ? 7.542 7.788 14.446 1.00 66.31 91 PRO A O 1
ATOM 726 N N . PRO A 1 92 ? 9.207 7.019 15.760 1.00 66.19 92 PRO A N 1
ATOM 727 C CA . PRO A 1 92 ? 8.752 7.681 16.990 1.00 66.19 92 PRO A CA 1
ATOM 728 C C . PRO A 1 92 ? 8.606 9.206 16.860 1.00 66.19 92 PRO A C 1
ATOM 730 O O . PRO A 1 92 ? 7.807 9.811 17.563 1.00 66.19 92 PRO A O 1
ATOM 733 N N . HIS A 1 93 ? 9.340 9.834 15.937 1.00 64.38 93 HIS A N 1
ATOM 734 C CA . HIS A 1 93 ? 9.293 11.281 15.691 1.00 64.38 93 HIS A CA 1
ATOM 735 C C . HIS A 1 93 ? 8.142 11.726 14.766 1.00 64.38 93 HIS A C 1
ATOM 737 O O . HIS A 1 93 ? 7.991 12.918 14.508 1.00 64.38 93 HIS A O 1
ATOM 743 N N . ARG A 1 94 ? 7.350 10.794 14.217 1.00 71.25 94 ARG A N 1
ATOM 744 C CA . ARG A 1 94 ? 6.129 11.100 13.454 1.00 71.25 94 ARG A CA 1
ATOM 745 C C . ARG A 1 94 ? 4.900 10.955 14.349 1.00 71.25 94 ARG A C 1
ATOM 747 O O . ARG A 1 94 ? 4.960 10.305 15.392 1.00 71.25 94 ARG A O 1
ATOM 754 N N . ARG A 1 95 ? 3.766 11.526 13.921 1.00 81.00 95 ARG A N 1
ATOM 755 C CA . ARG A 1 95 ? 2.470 11.292 14.575 1.00 81.00 95 ARG A CA 1
ATOM 756 C C . ARG A 1 95 ? 2.224 9.785 14.648 1.00 81.00 95 ARG A C 1
ATOM 758 O O . ARG A 1 95 ? 2.180 9.119 13.614 1.00 81.00 95 ARG A O 1
ATOM 765 N N . GLN A 1 96 ? 2.102 9.276 15.868 1.00 88.69 96 GLN A N 1
ATOM 766 C CA . GLN A 1 96 ? 1.918 7.851 16.093 1.00 88.69 96 GLN A CA 1
ATOM 767 C C . GLN A 1 96 ? 0.516 7.409 15.654 1.00 88.69 96 GLN A C 1
ATOM 769 O O . GLN A 1 96 ? -0.437 8.180 15.815 1.00 88.69 96 GLN A O 1
ATOM 774 N N . PRO A 1 97 ? 0.383 6.190 15.100 1.00 91.19 97 PRO A N 1
ATOM 775 C CA . PRO A 1 97 ? -0.907 5.528 14.969 1.00 91.19 97 PRO A CA 1
ATOM 776 C C . PRO A 1 97 ? -1.571 5.385 16.338 1.00 91.19 97 PRO A C 1
ATOM 778 O O . PRO A 1 97 ? -0.885 5.240 17.349 1.00 91.19 97 PRO A O 1
ATOM 781 N N . GLU A 1 98 ? -2.897 5.387 16.363 1.00 95.50 98 GLU A N 1
ATOM 782 C CA . GLU A 1 98 ? -3.647 5.169 17.600 1.00 95.50 98 GLU A CA 1
ATOM 783 C C . GLU A 1 98 ? -3.624 3.686 18.004 1.00 95.50 98 GLU A C 1
ATOM 785 O O . GLU A 1 98 ? -3.497 3.376 19.188 1.00 95.50 98 GLU A O 1
ATOM 790 N N . ALA A 1 99 ? -3.675 2.757 17.039 1.00 96.00 99 ALA A N 1
ATOM 791 C CA . ALA A 1 99 ? -3.497 1.333 17.312 1.00 96.00 99 ALA A CA 1
ATOM 792 C C . ALA A 1 99 ? -2.016 0.918 17.296 1.00 96.00 99 ALA A C 1
ATOM 794 O O . ALA A 1 99 ? -1.224 1.309 16.429 1.00 96.00 99 ALA A O 1
ATOM 795 N N . SER A 1 100 ? -1.650 0.030 18.221 1.00 94.69 100 SER A N 1
ATOM 796 C CA . SER A 1 100 ? -0.296 -0.517 18.311 1.00 94.69 100 SER A CA 1
ATOM 797 C C . SER A 1 100 ? 0.098 -1.291 17.042 1.00 94.69 100 SER A C 1
ATOM 799 O O . SER A 1 100 ? -0.771 -1.796 16.321 1.00 94.69 100 SER A O 1
ATOM 801 N N . PRO A 1 101 ? 1.403 -1.462 16.757 1.00 93.75 101 PRO A N 1
ATOM 802 C CA . PRO A 1 101 ? 1.871 -2.301 15.652 1.00 93.75 101 PRO A CA 1
ATOM 803 C C . PRO A 1 101 ? 1.217 -3.689 15.603 1.00 93.75 101 PRO A C 1
ATOM 805 O O . PRO A 1 101 ? 0.782 -4.135 14.543 1.00 93.75 101 PRO A O 1
ATOM 808 N N . GLN A 1 102 ? 1.083 -4.348 16.756 1.00 95.75 102 GLN A N 1
ATOM 809 C CA . GLN A 1 102 ? 0.475 -5.674 16.872 1.00 95.75 102 GLN A CA 1
ATOM 810 C C . GLN A 1 102 ? -1.035 -5.632 16.616 1.00 95.75 102 GLN A C 1
ATOM 812 O O . GLN A 1 102 ? -1.579 -6.539 15.989 1.00 95.75 102 GLN A O 1
ATOM 817 N N . GLN A 1 103 ? -1.722 -4.576 17.060 1.00 97.69 103 GLN A N 1
ATOM 818 C CA . GLN A 1 103 ? -3.149 -4.395 16.790 1.00 97.69 103 GLN A CA 1
ATOM 819 C C . GLN A 1 103 ? -3.406 -4.141 15.303 1.00 97.69 103 GLN A C 1
ATOM 821 O O . GLN A 1 103 ? -4.298 -4.767 14.733 1.00 97.69 103 GLN A O 1
ATOM 826 N N . ARG A 1 104 ? -2.599 -3.291 14.654 1.00 97.69 104 ARG A N 1
ATOM 827 C CA . ARG A 1 104 ? -2.679 -3.033 13.207 1.00 97.69 104 ARG A CA 1
ATOM 828 C C . ARG A 1 104 ? -2.417 -4.298 12.403 1.00 97.69 104 ARG A C 1
ATOM 830 O O . ARG A 1 104 ? -3.218 -4.628 11.534 1.00 97.69 104 ARG A O 1
ATOM 837 N N . LEU A 1 105 ? -1.370 -5.052 12.750 1.00 97.75 105 LEU A N 1
ATOM 838 C CA . LEU A 1 105 ? -1.099 -6.358 12.148 1.00 97.75 105 LEU A CA 1
ATOM 839 C C . LEU A 1 105 ? -2.312 -7.281 12.261 1.00 97.75 105 LEU A C 1
ATOM 841 O O . LEU A 1 105 ? -2.750 -7.839 11.259 1.00 97.75 105 LEU A O 1
ATOM 845 N N . LYS A 1 106 ? -2.892 -7.390 13.462 1.00 98.50 106 LYS A N 1
ATOM 846 C CA . LYS A 1 106 ? -4.041 -8.263 13.688 1.00 98.50 106 LYS A CA 1
ATOM 847 C C . LYS A 1 106 ? -5.257 -7.849 12.862 1.00 98.50 106 LYS A C 1
ATOM 849 O O . LYS A 1 106 ? -5.931 -8.707 12.302 1.00 98.50 106 LYS A O 1
ATOM 854 N N . MET A 1 107 ? -5.524 -6.549 12.750 1.00 98.62 107 MET A N 1
ATOM 855 C CA . MET A 1 107 ? -6.593 -6.038 11.889 1.00 98.62 107 MET A CA 1
ATOM 856 C C . MET A 1 107 ? -6.338 -6.360 10.415 1.00 98.62 107 MET A C 1
ATOM 858 O O . MET A 1 107 ? -7.270 -6.751 9.719 1.00 98.62 107 MET A O 1
ATOM 862 N N . VAL A 1 108 ? -5.093 -6.261 9.939 1.00 98.50 108 VAL A N 1
ATOM 863 C CA . VAL A 1 108 ? -4.745 -6.662 8.567 1.00 98.50 108 VAL A CA 1
ATOM 864 C C . VAL A 1 108 ? -4.977 -8.156 8.357 1.00 98.50 108 VAL A C 1
ATOM 866 O O . VAL A 1 108 ? -5.654 -8.515 7.402 1.00 98.50 108 VAL A O 1
ATOM 869 N N . GLU A 1 109 ? -4.499 -9.020 9.256 1.00 98.56 109 GLU A N 1
ATOM 870 C CA . GLU A 1 109 ? -4.729 -10.472 9.185 1.00 98.56 109 GLU A CA 1
ATOM 871 C C . GLU A 1 109 ? -6.222 -10.820 9.134 1.00 98.56 109 GLU A C 1
ATOM 873 O O . GLU A 1 109 ? -6.641 -11.623 8.305 1.00 98.56 109 GLU A O 1
ATOM 878 N N . LEU A 1 110 ? -7.035 -10.187 9.987 1.00 98.56 110 LEU A N 1
ATOM 879 C CA . LEU A 1 110 ? -8.487 -10.386 10.014 1.00 98.56 110 LEU A CA 1
ATOM 880 C C . LEU A 1 110 ? -9.165 -9.905 8.728 1.00 98.56 110 LEU A C 1
ATOM 882 O O . LEU A 1 110 ? -10.119 -10.525 8.272 1.00 98.56 110 LEU A O 1
ATOM 886 N N . ALA A 1 111 ? -8.683 -8.811 8.138 1.00 98.25 111 ALA A N 1
ATOM 887 C CA . ALA A 1 111 ? -9.243 -8.264 6.908 1.00 98.25 111 ALA A CA 1
ATOM 888 C C . ALA A 1 111 ? -9.042 -9.174 5.691 1.00 98.25 111 ALA A C 1
ATOM 890 O O . ALA A 1 111 ? -9.837 -9.107 4.755 1.00 98.25 111 ALA A O 1
ATOM 891 N N . VAL A 1 112 ? -7.974 -9.979 5.685 1.00 97.56 112 VAL A N 1
ATOM 892 C CA . VAL A 1 112 ? -7.574 -10.780 4.518 1.00 97.56 112 VAL A CA 1
ATOM 893 C C . VAL A 1 112 ? -7.723 -12.290 4.707 1.00 97.56 112 VAL A C 1
ATOM 895 O O . VAL A 1 112 ? -7.446 -13.028 3.769 1.00 97.56 112 VAL A O 1
ATOM 898 N N . ALA A 1 113 ? -8.162 -12.753 5.881 1.00 97.38 113 ALA A N 1
ATOM 899 C CA . ALA A 1 113 ? -8.201 -14.175 6.240 1.00 97.38 113 ALA A CA 1
ATOM 900 C C . ALA A 1 113 ? -8.913 -15.060 5.200 1.00 97.38 113 ALA A C 1
ATOM 902 O O . ALA A 1 113 ? -8.405 -16.125 4.857 1.00 97.38 113 ALA A O 1
ATOM 903 N N . ASP A 1 114 ? -10.034 -14.581 4.653 1.00 94.38 114 ASP A N 1
ATOM 904 C CA . ASP A 1 114 ? -10.869 -15.326 3.702 1.00 94.38 114 ASP A CA 1
ATOM 905 C C . ASP A 1 114 ? -10.696 -14.860 2.243 1.00 94.38 114 ASP A C 1
ATOM 907 O O . ASP A 1 114 ? -11.510 -15.188 1.378 1.00 94.38 114 ASP A O 1
ATOM 911 N N . ASN A 1 115 ? -9.653 -14.075 1.943 1.00 95.81 115 ASN A N 1
ATOM 912 C CA . ASN A 1 115 ? -9.409 -13.556 0.598 1.00 95.81 115 ASN A CA 1
ATOM 913 C C . ASN A 1 115 ? -8.058 -14.045 0.037 1.00 95.81 115 ASN A C 1
ATOM 915 O O . ASN A 1 115 ? -7.013 -13.490 0.386 1.00 95.81 115 ASN A O 1
ATOM 919 N N . PRO A 1 116 ? -8.051 -15.025 -0.892 1.00 96.00 116 PRO A N 1
ATOM 920 C CA . PRO A 1 116 ? -6.823 -15.640 -1.401 1.00 96.00 116 PRO A CA 1
ATOM 921 C C . PRO A 1 116 ? -5.973 -14.702 -2.266 1.00 96.00 116 PRO A C 1
ATOM 923 O O . PRO A 1 116 ? -4.829 -15.033 -2.570 1.00 96.00 116 PRO A O 1
ATOM 926 N N . LEU A 1 117 ? -6.504 -13.541 -2.669 1.00 97.19 117 LEU A N 1
ATOM 927 C CA . LEU A 1 117 ? -5.717 -12.509 -3.343 1.00 97.19 117 LEU A CA 1
ATOM 928 C C . LEU A 1 117 ? -4.623 -11.953 -2.426 1.00 97.19 117 LEU A C 1
ATOM 930 O O . LEU A 1 117 ? -3.615 -11.447 -2.915 1.00 97.19 117 LEU A O 1
ATOM 934 N N . PHE A 1 118 ? -4.828 -12.003 -1.113 1.00 98.19 118 PHE A N 1
ATOM 935 C CA . PHE A 1 118 ? -4.045 -11.249 -0.156 1.00 98.19 118 PHE A CA 1
ATOM 936 C C . PHE A 1 118 ? -3.230 -12.146 0.778 1.00 98.19 118 PHE A C 1
ATOM 938 O O . PHE A 1 118 ? -3.661 -13.206 1.218 1.00 98.19 118 PHE A O 1
ATOM 945 N N . SER A 1 119 ? -2.039 -11.675 1.136 1.00 97.81 119 SER A N 1
ATOM 946 C CA . SER A 1 119 ? -1.269 -12.185 2.273 1.00 97.81 119 SER A CA 1
ATOM 947 C C . SER A 1 119 ? -0.695 -11.032 3.078 1.00 97.81 119 SER A C 1
ATOM 949 O O . SER A 1 119 ? -0.665 -9.900 2.601 1.00 97.81 119 SER A O 1
ATOM 951 N N . VAL A 1 120 ? -0.156 -11.324 4.259 1.00 98.06 120 VAL A N 1
ATOM 952 C CA . VAL A 1 120 ? 0.477 -10.319 5.121 1.00 98.06 120 VAL A CA 1
ATOM 953 C C . VAL A 1 120 ? 1.982 -10.560 5.212 1.00 98.06 120 VAL A C 1
ATOM 955 O O . VAL A 1 120 ? 2.420 -11.696 5.388 1.00 98.06 120 VAL A O 1
ATOM 958 N N . ASP A 1 121 ? 2.774 -9.496 5.107 1.00 96.25 121 ASP A N 1
ATOM 959 C CA . ASP A 1 121 ? 4.209 -9.488 5.385 1.00 96.25 121 ASP A CA 1
ATOM 960 C C . ASP A 1 121 ? 4.507 -8.538 6.546 1.00 96.25 121 ASP A C 1
ATOM 962 O O . ASP A 1 121 ? 4.233 -7.340 6.500 1.00 96.25 121 ASP A O 1
ATOM 966 N N . ARG A 1 122 ? 5.069 -9.100 7.615 1.00 95.12 122 ARG A N 1
ATOM 967 C CA . ARG A 1 122 ? 5.369 -8.395 8.865 1.00 95.12 122 ARG A CA 1
ATOM 968 C C . ARG A 1 122 ? 6.772 -7.783 8.905 1.00 95.12 122 ARG A C 1
ATOM 970 O O . ARG A 1 122 ? 7.161 -7.280 9.954 1.00 95.12 122 ARG A O 1
ATOM 977 N N . ARG A 1 123 ? 7.553 -7.843 7.817 1.00 92.75 123 ARG A N 1
ATOM 978 C CA . ARG A 1 123 ? 8.982 -7.473 7.806 1.00 92.75 123 ARG A CA 1
ATOM 979 C C . ARG A 1 123 ? 9.278 -6.086 8.366 1.00 92.75 123 ARG A C 1
ATOM 981 O O . ARG A 1 123 ? 10.290 -5.929 9.035 1.00 92.75 123 ARG A O 1
ATOM 988 N N . GLU A 1 124 ? 8.428 -5.096 8.096 1.00 92.19 124 GLU A N 1
ATOM 989 C CA . GLU A 1 124 ? 8.651 -3.733 8.589 1.00 92.19 124 GLU A CA 1
ATOM 990 C C . GLU A 1 124 ? 8.331 -3.617 10.075 1.00 92.19 124 GLU A C 1
ATOM 992 O O . GLU A 1 124 ? 9.044 -2.935 10.798 1.00 92.19 124 GLU A O 1
ATOM 997 N N . LEU A 1 125 ? 7.328 -4.346 10.568 1.00 90.12 125 LEU A N 1
ATOM 998 C CA . LEU A 1 125 ? 7.024 -4.380 12.000 1.00 90.12 125 LEU A CA 1
ATOM 999 C C . LEU A 1 125 ? 8.124 -5.058 12.824 1.00 90.12 125 LEU A C 1
ATOM 1001 O O . LEU A 1 125 ? 8.269 -4.744 14.000 1.00 90.12 125 LEU A O 1
ATOM 1005 N N . MET A 1 126 ? 8.871 -5.979 12.211 1.00 86.19 126 MET A N 1
ATOM 1006 C CA . MET A 1 126 ? 9.990 -6.696 12.831 1.00 86.19 126 MET A CA 1
ATOM 1007 C C . MET A 1 126 ? 11.335 -5.974 12.667 1.00 86.19 126 MET A C 1
ATOM 1009 O O . MET A 1 126 ? 12.354 -6.493 13.116 1.00 86.19 126 MET A O 1
ATOM 1013 N N . HIS A 1 127 ? 11.372 -4.842 11.961 1.00 81.75 127 HIS A N 1
ATOM 1014 C CA . HIS A 1 127 ? 12.603 -4.098 11.747 1.00 81.75 127 HIS A CA 1
ATOM 1015 C C . HIS A 1 127 ? 12.822 -3.101 12.884 1.00 81.75 127 HIS A C 1
ATOM 1017 O O . HIS A 1 127 ? 12.020 -2.188 13.082 1.00 81.75 127 HIS A O 1
ATOM 1023 N N . ASP A 1 128 ? 13.933 -3.260 13.597 1.00 70.56 128 ASP A N 1
ATOM 1024 C CA . ASP A 1 128 ? 14.366 -2.305 14.609 1.00 70.56 128 ASP A CA 1
ATOM 1025 C C . ASP A 1 128 ? 14.973 -1.078 13.913 1.00 70.56 128 ASP A C 1
ATOM 1027 O O . ASP A 1 128 ? 16.134 -1.083 13.509 1.00 70.56 128 ASP A O 1
ATOM 1031 N N . GLY A 1 129 ? 14.171 -0.027 13.725 1.00 71.81 129 GLY A N 1
ATOM 1032 C CA . GLY A 1 129 ? 14.637 1.243 13.168 1.00 71.81 129 GLY A CA 1
ATOM 1033 C C . GLY A 1 129 ? 13.658 1.924 12.217 1.00 71.81 129 GLY A C 1
ATOM 1034 O O . GLY A 1 129 ? 12.510 1.515 12.034 1.00 71.81 129 GLY A O 1
ATOM 1035 N N . LEU A 1 130 ? 14.126 3.010 11.602 1.00 74.62 130 LEU A N 1
ATOM 1036 C CA . LEU A 1 130 ? 13.383 3.696 10.550 1.00 74.62 130 LEU A CA 1
ATOM 1037 C C . LEU A 1 130 ? 13.281 2.778 9.331 1.00 74.62 130 LEU A C 1
ATOM 1039 O O . LEU A 1 130 ? 14.297 2.360 8.790 1.00 74.62 130 LEU A O 1
ATOM 1043 N N . SER A 1 131 ? 12.060 2.497 8.880 1.00 81.50 131 SER A N 1
ATOM 1044 C CA . SER A 1 131 ? 11.832 1.786 7.621 1.00 81.50 131 SER A CA 1
ATOM 1045 C C . SER A 1 131 ? 11.534 2.793 6.516 1.00 81.50 131 SER A C 1
ATOM 1047 O O . SER A 1 131 ? 10.522 3.496 6.567 1.00 81.50 131 SER A O 1
ATOM 1049 N N . TYR A 1 132 ? 12.414 2.871 5.518 1.00 90.75 132 TYR A N 1
ATOM 1050 C CA . TYR A 1 132 ? 12.142 3.579 4.270 1.00 90.75 132 TYR A CA 1
ATOM 1051 C C . TYR A 1 132 ? 11.693 2.586 3.201 1.00 90.75 132 TYR A C 1
ATOM 1053 O O . TYR A 1 132 ? 12.291 1.522 3.036 1.00 90.75 132 TYR A O 1
ATOM 1061 N N . THR A 1 133 ? 10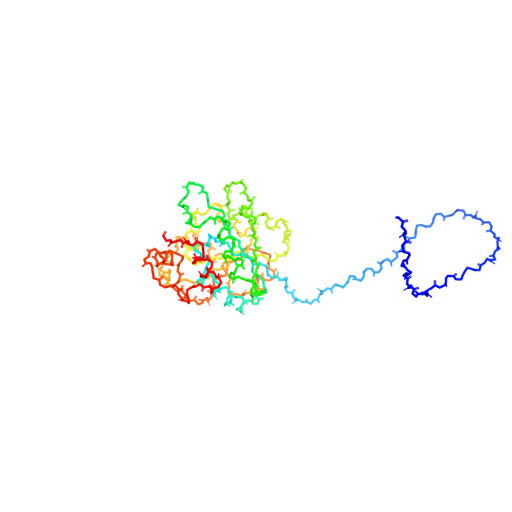.678 2.960 2.417 1.00 93.81 133 THR A N 1
ATOM 1062 C CA . THR A 1 133 ? 10.126 2.093 1.364 1.00 93.81 133 THR A CA 1
ATOM 1063 C C . THR A 1 133 ? 11.202 1.607 0.391 1.00 93.81 133 THR A C 1
ATOM 1065 O O . THR A 1 133 ? 11.187 0.446 -0.009 1.00 93.81 133 THR A O 1
ATOM 1068 N N . VAL A 1 134 ? 12.161 2.471 0.034 1.00 95.50 134 VAL A N 1
ATOM 1069 C CA . VAL A 1 134 ? 13.268 2.121 -0.868 1.00 95.50 134 VAL A CA 1
ATOM 1070 C C . VAL A 1 134 ? 14.128 0.979 -0.316 1.00 95.50 134 VAL A C 1
ATOM 1072 O O . VAL A 1 134 ? 14.392 0.026 -1.043 1.00 95.50 134 VAL A O 1
ATOM 1075 N N . ASP A 1 135 ? 14.468 1.006 0.974 1.00 94.12 135 ASP A N 1
ATOM 1076 C CA . ASP A 1 135 ? 15.303 -0.019 1.611 1.00 94.12 135 ASP A CA 1
ATOM 1077 C C . ASP A 1 135 ? 14.533 -1.339 1.752 1.00 94.12 135 ASP A C 1
ATOM 1079 O O . ASP A 1 135 ? 15.079 -2.436 1.602 1.00 94.12 135 ASP A O 1
ATOM 1083 N N . THR A 1 136 ? 13.223 -1.264 2.001 1.00 94.75 136 THR A N 1
ATOM 1084 C CA . THR A 1 136 ? 12.356 -2.444 1.982 1.00 94.75 136 THR A CA 1
ATOM 1085 C C . THR A 1 136 ? 12.280 -3.068 0.590 1.00 94.75 136 THR A C 1
ATOM 1087 O O . THR A 1 136 ? 12.439 -4.284 0.464 1.00 94.75 136 THR A O 1
ATOM 1090 N N . LEU A 1 137 ? 12.090 -2.269 -0.461 1.00 96.56 137 LEU A N 1
ATOM 1091 C CA . LEU A 1 137 ? 12.031 -2.768 -1.836 1.00 96.56 137 LEU A CA 1
ATOM 1092 C C . LEU A 1 137 ? 13.371 -3.331 -2.312 1.00 96.56 137 LEU A C 1
ATOM 1094 O O . LEU A 1 137 ? 13.375 -4.325 -3.037 1.00 96.56 137 LEU A O 1
ATOM 1098 N N . GLU A 1 138 ? 14.490 -2.752 -1.881 1.00 96.50 138 GLU A N 1
ATOM 1099 C CA . GLU A 1 138 ? 15.829 -3.282 -2.137 1.00 96.50 138 GLU A CA 1
ATOM 1100 C C . GLU A 1 138 ? 15.996 -4.681 -1.528 1.00 96.50 138 GLU A C 1
ATOM 1102 O O . GLU A 1 138 ? 16.343 -5.627 -2.239 1.00 96.50 138 GLU A O 1
ATOM 1107 N N . ARG A 1 139 ? 15.631 -4.862 -0.250 1.00 95.44 139 ARG A N 1
ATOM 1108 C CA . ARG A 1 139 ? 15.644 -6.182 0.409 1.00 95.44 139 ARG A CA 1
ATOM 1109 C C . ARG A 1 139 ? 14.726 -7.186 -0.282 1.00 95.44 139 ARG A C 1
ATOM 1111 O O . ARG A 1 139 ? 15.154 -8.299 -0.583 1.00 95.44 139 ARG A O 1
ATOM 1118 N N . VAL A 1 140 ? 13.489 -6.793 -0.604 1.00 95.88 140 VAL A N 1
ATOM 1119 C CA . VAL A 1 140 ? 12.566 -7.680 -1.332 1.00 95.88 140 VAL A CA 1
ATOM 1120 C C . VAL A 1 140 ? 13.148 -8.046 -2.697 1.00 95.88 140 VAL A C 1
ATOM 1122 O O . VAL A 1 140 ? 13.094 -9.207 -3.092 1.00 95.88 140 VAL A O 1
ATOM 1125 N N . ARG A 1 141 ? 13.737 -7.095 -3.428 1.00 96.81 141 ARG A N 1
ATOM 1126 C CA . ARG A 1 141 ? 14.373 -7.359 -4.724 1.00 96.81 141 ARG A CA 1
ATOM 1127 C C . ARG A 1 141 ? 15.516 -8.366 -4.594 1.00 96.81 141 ARG A C 1
ATOM 1129 O O . ARG A 1 141 ? 15.610 -9.259 -5.436 1.00 96.81 141 ARG A O 1
ATOM 1136 N N . LEU A 1 142 ? 16.344 -8.258 -3.556 1.00 96.69 142 LEU A N 1
ATOM 1137 C CA . LEU A 1 142 ? 17.413 -9.221 -3.279 1.00 96.69 142 LEU A CA 1
ATOM 1138 C C . LEU A 1 142 ? 16.853 -10.628 -3.018 1.00 96.69 142 LEU A C 1
ATOM 1140 O O . LEU A 1 142 ? 17.316 -11.586 -3.632 1.00 96.69 142 LEU A O 1
ATOM 1144 N N . GLU A 1 143 ? 15.809 -10.752 -2.195 1.00 95.50 143 GLU A N 1
ATOM 1145 C CA . GLU A 1 143 ? 15.147 -12.033 -1.886 1.00 95.50 143 GLU A CA 1
ATOM 1146 C C . GLU A 1 143 ? 14.473 -12.672 -3.111 1.00 95.50 143 GLU A C 1
ATOM 1148 O O . GLU A 1 143 ? 14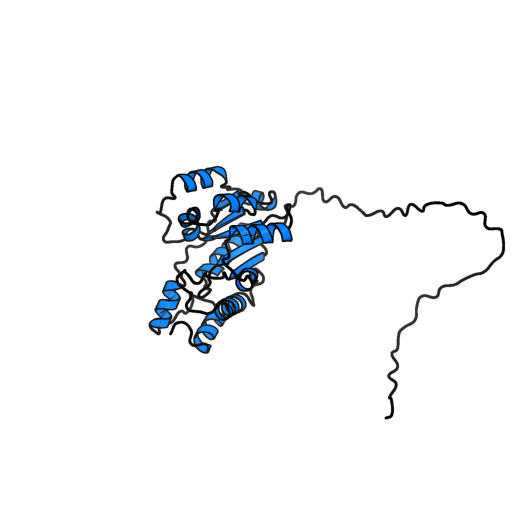.491 -13.887 -3.301 1.00 95.50 143 GLU A O 1
ATOM 1153 N N . LYS A 1 144 ? 13.826 -11.846 -3.938 1.00 93.81 144 LYS A N 1
ATOM 1154 C CA . LYS A 1 144 ? 13.005 -12.264 -5.083 1.00 93.81 144 LYS A CA 1
ATOM 1155 C C . LYS A 1 144 ? 13.831 -12.472 -6.359 1.00 93.81 144 LYS A C 1
ATOM 1157 O O . LYS A 1 144 ? 13.390 -13.156 -7.282 1.00 93.81 144 LYS A O 1
ATOM 1162 N N . GLY A 1 145 ? 15.029 -11.899 -6.419 1.00 94.50 145 GLY A N 1
ATOM 1163 C CA . GLY A 1 145 ? 15.925 -11.953 -7.565 1.00 94.50 145 GLY A CA 1
ATOM 1164 C C . GLY A 1 145 ? 15.589 -10.939 -8.665 1.00 94.50 145 GLY A C 1
ATOM 1165 O O . GLY A 1 145 ? 14.492 -10.386 -8.762 1.00 94.50 145 GLY A O 1
ATOM 1166 N N . ASN A 1 146 ? 16.559 -10.698 -9.549 1.00 94.31 146 ASN A N 1
ATOM 1167 C CA . ASN A 1 146 ? 16.508 -9.607 -10.533 1.00 94.31 146 ASN A CA 1
ATOM 1168 C C . ASN A 1 146 ? 15.569 -9.832 -11.727 1.00 94.31 146 ASN A C 1
ATOM 1170 O O . ASN A 1 146 ? 15.306 -8.887 -12.465 1.00 94.31 146 ASN A O 1
ATOM 1174 N N . LYS A 1 147 ? 15.079 -11.058 -11.942 1.00 94.69 147 LYS A N 1
ATOM 1175 C CA . LYS A 1 147 ? 14.247 -11.403 -13.109 1.00 94.69 147 LYS A CA 1
ATOM 1176 C C . LYS A 1 147 ? 12.748 -11.356 -12.834 1.00 94.69 147 LYS A C 1
ATOM 1178 O O . LYS A 1 147 ? 11.975 -11.234 -13.774 1.00 94.69 147 LYS A O 1
ATOM 1183 N N . MET A 1 148 ? 12.338 -11.470 -11.573 1.00 95.19 148 MET A N 1
ATOM 1184 C CA . MET A 1 148 ? 10.922 -11.538 -11.230 1.00 95.19 148 MET A CA 1
ATOM 1185 C C . MET A 1 148 ? 10.280 -10.149 -11.277 1.00 95.19 148 MET A C 1
ATOM 1187 O O . MET A 1 148 ? 10.796 -9.240 -10.625 1.00 95.19 148 MET A O 1
ATOM 1191 N N . PRO A 1 149 ? 9.165 -9.949 -11.989 1.00 97.31 149 PRO A N 1
ATOM 1192 C CA . PRO A 1 149 ? 8.439 -8.698 -11.924 1.00 97.31 149 PRO A CA 1
ATOM 1193 C C . PRO A 1 149 ? 7.897 -8.432 -10.530 1.00 97.31 149 PRO A C 1
ATOM 1195 O O . PRO A 1 149 ? 7.212 -9.266 -9.934 1.00 97.31 149 PRO A O 1
ATOM 1198 N N . LEU A 1 150 ? 8.241 -7.259 -10.012 1.00 98.06 150 LEU A N 1
ATOM 1199 C CA . LEU A 1 150 ? 7.821 -6.782 -8.704 1.00 98.06 150 LEU A CA 1
ATOM 1200 C C . LEU A 1 150 ? 7.127 -5.443 -8.888 1.00 98.06 150 LEU A C 1
ATOM 1202 O O . LEU A 1 150 ? 7.633 -4.593 -9.613 1.00 98.06 150 LEU A O 1
ATOM 1206 N N . ALA A 1 151 ? 6.019 -5.242 -8.198 1.00 98.38 151 ALA A N 1
ATOM 1207 C CA . ALA A 1 151 ? 5.276 -4.001 -8.149 1.00 98.38 151 ALA A CA 1
ATOM 1208 C C . ALA A 1 151 ? 5.097 -3.541 -6.701 1.00 98.38 151 ALA A C 1
ATOM 1210 O O . ALA A 1 151 ? 4.865 -4.352 -5.805 1.00 98.38 151 ALA A O 1
ATOM 1211 N N . PHE A 1 152 ? 5.155 -2.235 -6.491 1.00 98.38 152 PHE A N 1
ATOM 1212 C CA . PHE A 1 152 ? 4.690 -1.584 -5.278 1.00 98.38 152 PHE A CA 1
ATOM 1213 C C . PHE A 1 152 ? 3.416 -0.810 -5.608 1.00 98.38 152 PHE A C 1
ATOM 1215 O O . PHE A 1 152 ? 3.368 -0.087 -6.603 1.00 98.38 152 PHE A O 1
ATOM 1222 N N . ILE A 1 153 ? 2.367 -1.011 -4.818 1.00 98.31 153 ILE A N 1
ATOM 1223 C CA . ILE A 1 153 ? 1.071 -0.372 -5.016 1.00 98.31 153 ILE A CA 1
ATOM 1224 C C . ILE A 1 153 ? 0.947 0.807 -4.055 1.00 98.31 153 ILE A C 1
ATOM 1226 O O . ILE A 1 153 ? 1.211 0.662 -2.862 1.00 98.31 153 ILE A O 1
ATOM 1230 N N . ILE A 1 154 ? 0.517 1.955 -4.573 1.00 95.56 154 ILE A N 1
ATOM 1231 C CA . ILE A 1 154 ? 0.226 3.163 -3.794 1.00 95.56 154 ILE A CA 1
ATOM 1232 C C . ILE A 1 154 ? -1.106 3.787 -4.222 1.00 95.56 154 ILE A C 1
ATOM 1234 O O . ILE A 1 154 ? -1.620 3.508 -5.307 1.00 95.56 154 ILE A O 1
ATOM 1238 N N . GLY A 1 155 ? -1.664 4.645 -3.370 1.00 92.62 155 GLY A N 1
ATOM 1239 C CA . GLY A 1 155 ? -2.740 5.557 -3.756 1.00 92.62 155 GLY A CA 1
ATOM 1240 C C . GLY A 1 155 ? -2.198 6.811 -4.445 1.00 92.62 155 GLY A C 1
ATOM 1241 O O . GLY A 1 155 ? -1.031 7.167 -4.286 1.00 92.62 155 GLY A O 1
ATOM 1242 N N . GLU A 1 156 ? -3.053 7.491 -5.199 1.00 91.06 156 GLU A N 1
ATOM 1243 C CA . GLU A 1 156 ? -2.753 8.770 -5.853 1.00 91.06 156 GLU A CA 1
ATOM 1244 C C . GLU A 1 156 ? -2.334 9.872 -4.862 1.00 91.06 156 GLU A C 1
ATOM 1246 O O . GLU A 1 156 ? -1.406 10.628 -5.135 1.00 91.06 156 GLU A O 1
ATOM 1251 N N . ASP A 1 157 ? -2.907 9.882 -3.657 1.00 89.19 157 ASP A N 1
ATOM 1252 C CA . ASP A 1 157 ? -2.499 10.745 -2.540 1.00 89.19 157 ASP A CA 1
ATOM 1253 C C . ASP A 1 157 ? -1.012 10.554 -2.162 1.00 89.19 157 ASP A C 1
ATOM 1255 O O . ASP A 1 157 ? -0.255 11.504 -1.932 1.00 89.19 157 ASP A O 1
ATOM 1259 N N . SER A 1 158 ? -0.551 9.301 -2.172 1.00 91.44 158 SER A N 1
ATOM 1260 C CA . SER A 1 158 ? 0.852 8.958 -1.931 1.00 91.44 158 SER A CA 1
ATOM 1261 C C . SER A 1 158 ? 1.746 9.263 -3.134 1.00 91.44 158 SER A C 1
ATOM 1263 O O . SER A 1 158 ? 2.923 9.552 -2.945 1.00 91.44 158 SER A O 1
ATOM 1265 N N . LEU A 1 159 ? 1.214 9.229 -4.362 1.00 94.06 159 LEU A N 1
ATOM 1266 C CA . LEU A 1 159 ? 1.963 9.618 -5.561 1.00 94.06 159 LEU A CA 1
ATOM 1267 C C . LEU A 1 159 ? 2.319 11.109 -5.518 1.00 94.06 159 LEU A C 1
ATOM 1269 O O . LEU A 1 159 ? 3.459 11.473 -5.787 1.00 94.06 159 LEU A O 1
ATOM 1273 N N . LEU A 1 160 ? 1.367 11.966 -5.149 1.00 92.19 160 LEU A N 1
ATOM 1274 C CA . LEU A 1 160 ? 1.577 13.416 -5.102 1.00 92.19 160 LEU A CA 1
ATOM 1275 C C . LEU A 1 160 ? 2.587 13.832 -4.026 1.00 92.19 160 LEU A C 1
ATOM 1277 O O . LEU A 1 160 ? 3.363 14.765 -4.228 1.00 92.19 160 LEU A O 1
ATOM 1281 N N . SER A 1 161 ? 2.635 13.100 -2.912 1.00 92.19 161 SER A N 1
ATOM 1282 C CA . SER A 1 161 ? 3.636 13.295 -1.856 1.00 92.19 161 SER A CA 1
ATOM 1283 C C . SER A 1 161 ? 4.928 12.492 -2.063 1.00 92.19 161 SER A C 1
ATOM 1285 O O . SER A 1 161 ? 5.864 12.637 -1.272 1.00 92.19 161 SER A O 1
ATOM 1287 N N . LEU A 1 162 ? 5.028 11.686 -3.127 1.00 94.62 162 LEU A N 1
ATOM 1288 C CA . LEU A 1 162 ? 6.161 10.795 -3.395 1.00 94.62 162 LEU A CA 1
ATOM 1289 C C . LEU A 1 162 ? 7.526 11.508 -3.427 1.00 94.62 162 LEU A C 1
ATOM 1291 O O . LEU A 1 162 ? 8.468 10.942 -2.875 1.00 94.62 162 LEU A O 1
ATOM 1295 N N . PRO A 1 163 ? 7.665 12.745 -3.956 1.00 95.69 163 PRO A N 1
ATOM 1296 C CA . PRO A 1 163 ? 8.941 13.468 -3.930 1.00 95.69 163 PRO A CA 1
ATOM 1297 C C . PRO A 1 163 ? 9.507 13.729 -2.526 1.00 95.69 163 PRO A C 1
ATOM 1299 O O . PRO A 1 163 ? 10.697 13.991 -2.379 1.00 95.69 163 PRO A O 1
ATOM 1302 N N . THR A 1 164 ? 8.678 13.633 -1.480 1.00 93.56 164 THR A N 1
ATOM 1303 C CA . THR A 1 164 ? 9.116 13.761 -0.079 1.00 93.56 164 THR A CA 1
ATOM 1304 C C . THR A 1 164 ? 9.702 12.465 0.493 1.00 93.56 164 THR A C 1
ATOM 1306 O O . THR A 1 164 ? 10.229 12.459 1.607 1.00 93.56 164 THR A O 1
ATOM 1309 N N . TRP A 1 165 ? 9.597 11.343 -0.227 1.00 93.81 165 TRP A N 1
ATOM 1310 C CA . TRP A 1 165 ? 10.073 10.047 0.244 1.00 93.81 165 TRP A CA 1
ATOM 1311 C C . TRP A 1 165 ? 11.582 9.909 0.033 1.00 93.81 165 TRP A C 1
ATOM 1313 O O . TRP A 1 165 ? 12.158 10.384 -0.948 1.00 93.81 165 TRP A O 1
ATOM 1323 N N . GLN A 1 166 ? 12.230 9.187 0.948 1.00 94.38 166 GLN A N 1
ATOM 1324 C CA . GLN A 1 166 ? 13.663 8.918 0.880 1.00 94.38 166 GLN A CA 1
ATOM 1325 C C . GLN A 1 166 ? 14.015 8.196 -0.430 1.00 94.38 166 GLN A C 1
ATOM 1327 O O . GLN A 1 166 ? 13.516 7.100 -0.687 1.00 94.38 166 GLN A O 1
ATOM 1332 N N . ARG A 1 167 ? 14.898 8.805 -1.237 1.00 96.19 167 ARG A N 1
ATOM 1333 C CA . ARG A 1 167 ? 15.376 8.268 -2.530 1.00 96.19 167 ARG A CA 1
ATOM 1334 C C . ARG A 1 167 ? 14.231 7.814 -3.452 1.00 96.19 167 ARG A C 1
ATOM 1336 O O . ARG A 1 167 ? 14.328 6.772 -4.098 1.00 96.19 167 ARG A O 1
ATOM 1343 N N . TRP A 1 168 ? 13.146 8.585 -3.523 1.00 96.69 168 TRP A N 1
ATOM 1344 C CA . TRP A 1 168 ? 11.933 8.208 -4.259 1.00 96.69 168 TRP A CA 1
ATOM 1345 C C . TRP A 1 168 ? 12.171 7.854 -5.742 1.00 96.69 168 TRP A C 1
ATOM 1347 O O . TRP A 1 168 ? 11.560 6.922 -6.263 1.00 96.69 168 TRP A O 1
ATOM 1357 N N . LEU A 1 169 ? 13.119 8.521 -6.411 1.00 97.12 169 LEU A N 1
ATOM 1358 C CA . LEU A 1 169 ? 13.499 8.208 -7.795 1.00 97.12 169 LEU A CA 1
ATOM 1359 C C . LEU A 1 169 ? 14.030 6.773 -7.957 1.00 97.12 169 LEU A C 1
ATOM 1361 O O . LEU A 1 169 ? 13.791 6.147 -8.989 1.00 97.12 169 LEU A O 1
ATOM 1365 N N . SER A 1 170 ? 14.696 6.233 -6.930 1.00 97.81 170 SER A N 1
ATOM 1366 C CA . SER A 1 170 ? 15.273 4.883 -6.935 1.00 97.81 170 SER A CA 1
ATOM 1367 C C . SER A 1 170 ? 14.242 3.770 -6.742 1.00 97.81 170 SER A C 1
ATOM 1369 O O . SER A 1 170 ? 14.578 2.601 -6.894 1.00 97.81 170 SER A O 1
ATOM 1371 N N . LEU A 1 171 ? 12.976 4.071 -6.429 1.00 98.12 171 LEU A N 1
ATOM 1372 C CA . LEU A 1 171 ? 11.947 3.031 -6.250 1.00 98.12 171 LEU A CA 1
ATOM 1373 C C . LEU A 1 171 ? 11.799 2.154 -7.509 1.00 98.12 171 LEU A C 1
ATOM 1375 O O . LEU A 1 171 ? 11.617 0.933 -7.421 1.00 98.12 171 LEU A O 1
ATOM 1379 N N . LEU A 1 172 ? 11.948 2.771 -8.685 1.00 98.31 172 LEU A N 1
ATOM 1380 C CA . LEU A 1 172 ? 11.875 2.104 -9.984 1.00 98.31 172 LEU A CA 1
ATOM 1381 C C . LEU A 1 172 ? 13.090 1.218 -10.299 1.00 98.31 172 LEU A C 1
ATOM 1383 O O . LEU A 1 172 ? 12.989 0.319 -11.139 1.00 98.31 172 LEU A O 1
ATOM 1387 N N . ASP A 1 173 ? 14.192 1.376 -9.564 1.00 98.06 173 ASP A N 1
ATOM 1388 C CA . ASP A 1 173 ? 15.340 0.467 -9.624 1.00 98.06 173 ASP A CA 1
ATOM 1389 C C . ASP A 1 173 ? 15.048 -0.868 -8.936 1.00 98.06 173 ASP A C 1
ATOM 1391 O O . ASP A 1 173 ? 15.818 -1.819 -9.083 1.00 98.06 173 ASP A O 1
ATOM 1395 N N . PHE A 1 174 ? 13.931 -0.986 -8.213 1.00 98.44 174 PHE A N 1
ATOM 1396 C CA . PHE A 1 174 ? 13.573 -2.190 -7.466 1.00 98.44 174 PHE A CA 1
ATOM 1397 C C . PHE A 1 174 ? 12.225 -2.776 -7.879 1.00 98.44 174 PHE A C 1
ATOM 1399 O O . PHE A 1 174 ? 12.065 -3.996 -7.806 1.00 98.44 174 PHE A O 1
ATOM 1406 N N . CYS A 1 175 ? 11.282 -1.973 -8.373 1.00 98.44 175 CYS A N 1
ATOM 1407 C CA . CYS A 1 175 ? 9.939 -2.429 -8.740 1.00 98.44 175 CYS A CA 1
ATOM 1408 C C . CYS A 1 175 ? 9.295 -1.585 -9.856 1.00 98.44 175 CYS A C 1
ATOM 1410 O O . CYS A 1 175 ? 9.855 -0.603 -10.333 1.00 98.44 175 CYS A O 1
ATOM 1412 N N . HIS A 1 176 ? 8.120 -1.999 -10.314 1.00 98.56 176 HIS A N 1
ATOM 1413 C CA . HIS A 1 176 ? 7.134 -1.130 -10.945 1.00 98.56 176 HIS A CA 1
ATOM 1414 C C . HIS A 1 176 ? 6.327 -0.400 -9.871 1.00 98.56 176 HIS A C 1
ATOM 1416 O O . HIS A 1 176 ? 6.164 -0.914 -8.767 1.00 98.56 176 HIS A O 1
ATOM 1422 N N . LEU A 1 177 ? 5.752 0.746 -10.212 1.00 98.50 177 LEU A N 1
ATOM 1423 C CA . LEU A 1 177 ? 4.812 1.458 -9.357 1.00 98.50 177 LEU A CA 1
ATOM 1424 C C . LEU A 1 177 ? 3.400 1.350 -9.940 1.00 98.50 177 LEU A C 1
ATOM 1426 O O . LEU A 1 177 ? 3.172 1.726 -11.089 1.00 98.50 177 LEU A O 1
ATOM 1430 N N . LEU A 1 178 ? 2.453 0.829 -9.163 1.00 98.38 178 LEU A N 1
ATOM 1431 C CA . LEU A 1 178 ? 1.038 0.761 -9.534 1.00 98.38 178 LEU A CA 1
ATOM 1432 C C . LEU A 1 178 ? 0.271 1.780 -8.692 1.00 98.38 178 LEU A C 1
ATOM 1434 O O . LEU A 1 178 ? 0.305 1.717 -7.465 1.00 98.38 178 LEU A O 1
ATOM 1438 N N . VAL A 1 179 ? -0.413 2.717 -9.338 1.00 96.69 179 VAL A N 1
ATOM 1439 C CA . VAL A 1 179 ? -1.086 3.829 -8.658 1.00 96.69 179 VAL A CA 1
ATOM 1440 C C . VAL A 1 179 ? -2.593 3.661 -8.780 1.00 96.69 179 VAL A C 1
ATOM 1442 O O . VAL A 1 179 ? -3.115 3.571 -9.890 1.00 96.69 179 VAL A O 1
ATOM 1445 N N . CYS A 1 180 ? -3.287 3.612 -7.645 1.00 95.06 180 CYS A N 1
ATOM 1446 C CA . CYS A 1 180 ? -4.746 3.559 -7.574 1.00 95.06 180 CYS A CA 1
ATOM 1447 C C . CYS A 1 180 ? -5.330 4.972 -7.423 1.00 95.06 180 CYS A C 1
ATOM 1449 O O . CYS A 1 180 ? -4.876 5.734 -6.569 1.00 95.06 180 CYS A O 1
ATOM 1451 N N . ALA A 1 181 ? -6.354 5.293 -8.212 1.00 90.50 181 ALA A N 1
ATOM 1452 C CA . ALA A 1 181 ? -7.013 6.600 -8.214 1.00 90.50 181 ALA A CA 1
ATOM 1453 C C . ALA A 1 181 ? -7.720 6.926 -6.881 1.00 90.50 181 ALA A C 1
ATOM 1455 O O . ALA A 1 181 ? -8.238 6.025 -6.206 1.00 90.50 181 ALA A O 1
ATOM 1456 N N . ARG A 1 182 ? -7.780 8.216 -6.517 1.00 87.44 182 ARG A N 1
ATOM 1457 C CA . ARG A 1 182 ? -8.467 8.722 -5.314 1.00 87.44 182 ARG A CA 1
ATOM 1458 C C . ARG A 1 182 ? -9.421 9.878 -5.648 1.00 87.44 182 ARG A C 1
ATOM 1460 O O . ARG A 1 182 ? -9.091 10.725 -6.467 1.00 87.44 182 ARG A O 1
ATOM 1467 N N . PRO A 1 183 ? -10.594 9.965 -4.990 1.00 79.88 183 PRO A N 1
ATOM 1468 C CA . PRO A 1 183 ? -11.610 10.969 -5.325 1.00 79.88 183 PRO A CA 1
ATOM 1469 C C . PRO A 1 183 ? -11.151 12.423 -5.129 1.00 79.88 183 PRO A C 1
ATOM 1471 O O . PRO A 1 183 ? -11.535 13.288 -5.909 1.00 79.88 183 PRO A O 1
ATOM 1474 N N . HIS A 1 184 ? -10.315 12.697 -4.123 1.00 74.75 184 HIS A N 1
ATOM 1475 C CA . HIS A 1 184 ? -9.983 14.071 -3.713 1.00 74.75 184 HIS A CA 1
ATOM 1476 C C . HIS A 1 184 ? -8.769 14.683 -4.424 1.00 74.75 184 HIS A C 1
ATOM 1478 O O . HIS A 1 184 ? -8.504 15.864 -4.245 1.00 74.75 184 HIS A O 1
ATOM 1484 N N . HIS A 1 185 ? -8.058 13.917 -5.257 1.00 68.12 185 HIS A N 1
ATOM 1485 C CA . HIS A 1 185 ? -6.794 14.352 -5.873 1.00 68.12 185 HIS A CA 1
ATOM 1486 C C . HIS A 1 185 ? -6.867 14.537 -7.394 1.00 68.12 185 HIS A C 1
ATOM 1488 O O . HIS A 1 185 ? -5.873 14.894 -8.017 1.00 68.12 185 HIS A O 1
ATOM 1494 N N . VAL A 1 186 ? -8.051 14.387 -7.998 1.00 61.47 186 VAL A N 1
ATOM 1495 C CA . VAL A 1 186 ? -8.246 14.443 -9.462 1.00 61.47 186 VAL A CA 1
ATOM 1496 C C . VAL A 1 186 ? -7.805 15.784 -10.078 1.00 61.47 186 VAL A C 1
ATOM 1498 O O . VAL A 1 186 ? -7.453 15.839 -11.254 1.00 61.47 186 VAL A O 1
ATOM 1501 N N . ASN A 1 187 ? -7.795 16.864 -9.287 1.00 65.19 187 ASN A N 1
ATOM 1502 C CA . ASN A 1 187 ? -7.444 18.214 -9.742 1.00 65.19 187 ASN A CA 1
ATOM 1503 C C . ASN A 1 187 ? -6.081 18.715 -9.235 1.00 65.19 187 ASN A C 1
ATOM 1505 O O . ASN A 1 187 ? -5.653 19.806 -9.623 1.00 65.19 187 ASN A O 1
ATOM 1509 N N . GLU A 1 188 ? -5.397 17.959 -8.374 1.00 77.94 188 GLU A N 1
ATOM 1510 C CA . GLU A 1 188 ? -4.078 18.348 -7.883 1.00 77.94 188 GLU A CA 1
ATOM 1511 C C . GLU A 1 188 ? -3.025 18.041 -8.947 1.00 77.94 188 GLU A C 1
ATOM 1513 O O . GLU A 1 188 ? -2.873 16.910 -9.405 1.00 77.94 188 GLU A O 1
ATOM 1518 N N . LYS A 1 189 ? -2.294 19.075 -9.372 1.00 81.81 189 LYS A N 1
ATOM 1519 C CA . LYS A 1 189 ? -1.240 18.905 -10.370 1.00 81.81 189 LYS A CA 1
ATOM 1520 C C . LYS A 1 189 ? 0.050 18.459 -9.680 1.00 81.81 189 LYS A C 1
ATOM 1522 O O . LYS A 1 189 ? 0.473 19.129 -8.735 1.00 81.81 189 LYS A O 1
ATOM 1527 N N . PRO A 1 190 ? 0.706 17.387 -10.156 1.00 89.75 190 PRO A N 1
ATOM 1528 C CA . PRO A 1 190 ? 2.019 17.016 -9.657 1.00 89.75 190 PRO A CA 1
ATOM 1529 C C . PRO A 1 190 ? 3.019 18.145 -9.921 1.00 89.75 190 PRO A C 1
ATOM 1531 O O . PRO A 1 190 ? 2.903 18.899 -10.893 1.00 89.75 190 PRO A O 1
ATOM 1534 N N . ILE A 1 191 ? 4.036 18.245 -9.066 1.00 93.19 191 ILE A N 1
ATOM 1535 C CA . ILE A 1 191 ? 5.155 19.157 -9.311 1.00 93.19 191 ILE A CA 1
ATOM 1536 C C . ILE A 1 191 ? 5.856 18.796 -10.638 1.00 93.19 191 ILE A C 1
ATOM 1538 O O . ILE A 1 191 ? 5.833 17.625 -11.032 1.00 93.19 191 ILE A O 1
ATOM 1542 N N . PRO A 1 192 ? 6.524 19.749 -11.318 1.00 96.00 192 PRO A N 1
ATOM 1543 C CA . PRO A 1 192 ? 7.130 19.498 -12.629 1.00 96.00 192 PRO A CA 1
ATOM 1544 C C . PRO A 1 192 ? 8.082 18.296 -12.667 1.00 96.00 192 PRO A C 1
ATOM 1546 O O . PRO A 1 192 ? 8.063 17.534 -13.628 1.00 96.00 192 PRO A O 1
ATOM 1549 N N . GLU A 1 193 ? 8.873 18.087 -11.612 1.00 96.19 193 GLU A N 1
ATOM 1550 C CA . GLU A 1 193 ? 9.789 16.944 -11.504 1.00 96.19 193 GLU A CA 1
ATOM 1551 C C . GLU A 1 193 ? 9.042 15.600 -11.490 1.00 96.19 193 GLU A C 1
ATOM 1553 O O . GLU A 1 193 ? 9.401 14.671 -12.216 1.00 96.19 193 GLU A O 1
ATOM 1558 N N . LEU A 1 194 ? 7.958 15.509 -10.713 1.00 96.19 194 LEU A N 1
ATOM 1559 C CA . LEU A 1 194 ? 7.110 14.321 -10.659 1.00 96.19 194 LEU A CA 1
ATOM 1560 C C . LEU A 1 194 ? 6.404 14.091 -12.000 1.00 96.19 194 LEU A C 1
ATOM 1562 O O . LEU A 1 194 ? 6.336 12.952 -12.458 1.00 96.19 194 LEU A O 1
ATOM 1566 N N . GLN A 1 195 ? 5.934 15.153 -12.661 1.00 96.38 195 GLN A N 1
ATOM 1567 C CA . GLN A 1 195 ? 5.323 15.044 -13.987 1.00 96.38 195 GLN A CA 1
ATOM 1568 C C . GLN A 1 195 ? 6.317 14.511 -15.028 1.00 96.38 195 GLN A C 1
ATOM 1570 O O . GLN A 1 195 ? 6.002 13.559 -15.733 1.00 96.38 195 GLN A O 1
ATOM 1575 N N . GLN A 1 196 ? 7.539 15.050 -15.083 1.00 96.94 196 GLN A N 1
ATOM 1576 C CA . GLN A 1 196 ? 8.581 14.563 -15.999 1.00 96.94 196 GLN A CA 1
ATOM 1577 C C . GLN A 1 196 ? 8.932 13.093 -15.742 1.00 96.94 196 GLN A C 1
ATOM 1579 O O . GLN A 1 196 ? 9.163 12.320 -16.675 1.00 96.94 196 GLN A O 1
ATOM 1584 N N . TRP A 1 197 ? 8.968 12.689 -14.472 1.00 97.50 197 TRP A N 1
ATOM 1585 C CA . TRP A 1 197 ? 9.196 11.302 -14.089 1.00 97.50 197 TRP A CA 1
ATOM 1586 C C . TRP A 1 197 ? 8.050 10.383 -14.534 1.00 97.50 197 TRP A C 1
ATOM 1588 O O . TRP A 1 197 ? 8.305 9.312 -15.091 1.00 97.50 197 TRP A O 1
ATOM 1598 N N . LEU A 1 198 ? 6.796 10.816 -14.365 1.00 97.19 198 LEU A N 1
ATOM 1599 C CA . LEU A 1 198 ? 5.620 10.113 -14.879 1.00 97.19 198 LEU A CA 1
ATOM 1600 C C . LEU A 1 198 ? 5.683 9.973 -16.402 1.00 97.19 198 LEU A C 1
ATOM 1602 O O . LEU A 1 198 ? 5.604 8.852 -16.898 1.00 97.19 198 LEU A O 1
ATOM 1606 N N . ASP A 1 199 ? 5.917 11.061 -17.133 1.00 97.06 199 ASP A N 1
ATOM 1607 C CA . ASP A 1 199 ? 5.975 11.060 -18.601 1.00 97.06 199 ASP A CA 1
ATOM 1608 C C . ASP A 1 199 ? 7.040 10.090 -19.136 1.00 97.06 199 ASP A C 1
ATOM 1610 O O . ASP A 1 199 ? 6.850 9.440 -20.166 1.00 97.06 199 ASP A O 1
ATOM 1614 N N . LYS A 1 200 ? 8.156 9.949 -18.410 1.00 97.94 200 LYS A N 1
ATOM 1615 C CA . LYS A 1 200 ? 9.266 9.068 -18.785 1.00 97.94 200 LYS A CA 1
ATOM 1616 C C . LYS A 1 200 ? 8.976 7.582 -18.562 1.00 97.94 200 LYS A C 1
ATOM 1618 O O . LYS A 1 200 ? 9.388 6.760 -19.381 1.00 97.94 200 LYS A O 1
ATOM 1623 N N . TYR A 1 201 ? 8.344 7.216 -17.447 1.00 98.25 201 TYR A N 1
ATOM 1624 C CA . TYR A 1 201 ? 8.230 5.812 -17.015 1.00 98.25 201 TYR A CA 1
ATOM 1625 C C . TYR A 1 201 ? 6.808 5.247 -17.086 1.00 98.25 201 TYR A C 1
ATOM 1627 O O . TYR A 1 201 ? 6.622 4.034 -16.919 1.00 98.25 201 TYR A O 1
ATOM 1635 N N . GLN A 1 202 ? 5.799 6.087 -17.321 1.00 98.00 202 GLN A N 1
ATOM 1636 C CA . GLN A 1 202 ? 4.418 5.645 -17.414 1.00 98.00 202 GLN A CA 1
ATOM 1637 C C . GLN A 1 202 ? 4.196 4.757 -18.639 1.00 98.00 202 GLN A C 1
ATOM 1639 O O . GLN A 1 202 ? 4.610 5.049 -19.760 1.00 98.00 202 GLN A O 1
ATOM 1644 N N . ILE A 1 203 ? 3.456 3.675 -18.428 1.00 98.00 203 ILE A N 1
ATOM 1645 C CA . ILE A 1 203 ? 2.978 2.787 -19.483 1.00 98.00 203 ILE A CA 1
ATOM 1646 C C . ILE A 1 203 ? 1.451 2.742 -19.499 1.00 98.00 203 ILE A C 1
ATOM 1648 O O . ILE A 1 203 ? 0.784 2.976 -18.490 1.00 98.00 203 ILE A O 1
ATOM 1652 N N . LYS A 1 204 ? 0.895 2.408 -20.665 1.00 96.00 204 LYS A N 1
ATOM 1653 C CA . LYS A 1 204 ? -0.532 2.087 -20.835 1.00 96.00 204 LYS A CA 1
ATOM 1654 C C . LYS A 1 204 ? -0.771 0.592 -21.056 1.00 96.00 204 LYS A C 1
ATOM 1656 O O . LYS A 1 204 ? -1.793 0.068 -20.637 1.00 96.00 204 LYS A O 1
ATOM 1661 N N . ASP A 1 205 ? 0.184 -0.097 -21.684 1.00 95.56 205 ASP A N 1
ATOM 1662 C CA . ASP A 1 205 ? 0.110 -1.540 -21.915 1.00 95.56 205 ASP A CA 1
ATOM 1663 C C . ASP A 1 205 ? 0.562 -2.324 -20.678 1.00 95.56 205 ASP A C 1
ATOM 1665 O O . ASP A 1 205 ? 1.758 -2.478 -20.419 1.00 95.56 205 ASP A O 1
ATOM 1669 N N . VAL A 1 206 ? -0.411 -2.857 -19.940 1.00 94.44 206 VAL A N 1
ATOM 1670 C CA . VAL A 1 206 ? -0.201 -3.644 -18.717 1.00 94.44 206 VAL A CA 1
ATOM 1671 C C . VAL A 1 206 ? 0.621 -4.910 -18.946 1.00 94.44 206 VAL A C 1
ATOM 1673 O O . VAL A 1 206 ? 1.285 -5.370 -18.019 1.00 94.44 206 VAL A O 1
ATOM 1676 N N . LYS A 1 207 ? 0.664 -5.458 -20.172 1.00 93.50 207 LYS A N 1
ATOM 1677 C CA . LYS A 1 207 ? 1.453 -6.666 -20.465 1.00 93.50 207 LYS A CA 1
ATOM 1678 C C . LYS A 1 207 ? 2.940 -6.438 -20.224 1.00 93.50 207 LYS A C 1
ATOM 1680 O O . LYS A 1 207 ? 3.648 -7.381 -19.869 1.00 93.50 207 LYS A O 1
ATOM 1685 N N . LYS A 1 208 ? 3.423 -5.198 -20.358 1.00 95.56 208 LYS A N 1
ATOM 1686 C CA . LYS A 1 208 ? 4.823 -4.840 -20.085 1.00 95.56 208 LYS A CA 1
ATOM 1687 C C . LYS A 1 208 ? 5.240 -5.141 -18.643 1.00 95.56 208 LYS A C 1
ATOM 1689 O O . LYS A 1 208 ? 6.394 -5.506 -18.427 1.00 95.56 208 LYS A O 1
ATOM 1694 N N . LEU A 1 209 ? 4.307 -5.074 -17.688 1.00 96.25 209 LEU A N 1
ATOM 1695 C CA . LEU A 1 209 ? 4.562 -5.365 -16.271 1.00 96.25 209 LEU A CA 1
ATOM 1696 C C . LEU A 1 209 ? 4.994 -6.816 -16.024 1.00 96.25 209 LEU A C 1
ATOM 1698 O O . LEU A 1 209 ? 5.656 -7.078 -15.034 1.00 96.25 209 LEU A O 1
ATOM 1702 N N . CYS A 1 210 ? 4.645 -7.761 -16.901 1.00 94.31 210 CYS A N 1
ATOM 1703 C CA . CYS A 1 210 ? 5.053 -9.167 -16.767 1.00 94.31 210 CYS A CA 1
ATOM 1704 C C . CYS A 1 210 ? 6.336 -9.502 -17.554 1.00 94.31 210 CYS A C 1
ATOM 1706 O O . CYS A 1 210 ? 6.905 -10.582 -17.390 1.00 94.31 210 CYS A O 1
ATOM 1708 N N . HIS A 1 211 ? 6.786 -8.600 -18.433 1.00 93.38 211 HIS A N 1
ATOM 1709 C CA . HIS A 1 211 ? 7.940 -8.815 -19.318 1.00 93.38 211 HIS A CA 1
ATOM 1710 C C . HIS A 1 211 ? 9.199 -8.085 -18.851 1.00 93.38 211 HIS A C 1
ATOM 1712 O O . HIS A 1 211 ? 10.307 -8.510 -19.177 1.00 93.38 211 HIS A O 1
ATOM 1718 N N . GLN A 1 212 ? 9.042 -7.010 -18.081 1.00 95.44 212 GLN A N 1
ATOM 1719 C CA . GLN A 1 212 ? 10.146 -6.313 -17.439 1.00 95.44 212 GLN A CA 1
ATOM 1720 C C . GLN A 1 212 ? 10.079 -6.538 -15.920 1.00 95.44 212 GLN A C 1
ATOM 1722 O O . GLN A 1 212 ? 8.985 -6.622 -15.381 1.00 95.44 212 GLN A O 1
ATOM 1727 N N . PRO A 1 213 ? 11.210 -6.653 -15.201 1.00 97.19 213 PRO A N 1
ATOM 1728 C CA . PRO A 1 213 ? 11.158 -6.908 -13.760 1.00 97.19 213 PRO A CA 1
ATOM 1729 C C . PRO A 1 213 ? 10.745 -5.702 -12.892 1.00 97.19 213 PRO A C 1
ATOM 1731 O O . PRO A 1 213 ? 10.348 -5.889 -11.739 1.00 97.19 213 PRO A O 1
ATOM 1734 N N . LYS A 1 214 ? 10.971 -4.478 -13.387 1.00 98.06 214 LYS A N 1
ATOM 1735 C CA . LYS A 1 214 ? 10.889 -3.200 -12.651 1.00 98.06 214 LYS A CA 1
ATOM 1736 C C . LYS A 1 214 ? 10.948 -1.998 -13.602 1.00 98.06 214 LYS A C 1
ATOM 1738 O O . LYS A 1 214 ? 11.278 -2.178 -14.773 1.00 98.06 214 LYS A O 1
ATOM 1743 N N . GLY A 1 215 ? 10.682 -0.785 -13.118 1.00 98.19 215 GLY A N 1
ATOM 1744 C CA . GLY A 1 215 ? 10.983 0.449 -13.858 1.00 98.19 215 GLY A CA 1
ATOM 1745 C C . GLY A 1 215 ? 9.830 1.095 -14.627 1.00 98.19 215 GLY A C 1
ATOM 1746 O O . GLY A 1 215 ? 10.068 2.003 -15.414 1.00 98.19 215 GLY A O 1
ATOM 1747 N N . TYR A 1 216 ? 8.594 0.642 -14.414 1.00 98.62 216 TYR A N 1
ATOM 1748 C CA . TYR A 1 216 ? 7.410 1.233 -15.051 1.00 98.62 216 TYR A CA 1
ATOM 1749 C C . TYR A 1 216 ? 6.437 1.765 -14.022 1.00 98.62 216 TYR A C 1
ATOM 1751 O O . TYR A 1 216 ? 6.352 1.226 -12.921 1.00 98.62 216 TYR A O 1
ATOM 1759 N N . ILE A 1 217 ? 5.664 2.762 -14.433 1.00 98.56 217 ILE A N 1
ATOM 1760 C CA . ILE A 1 217 ? 4.555 3.309 -13.662 1.00 98.56 217 ILE A CA 1
ATOM 1761 C C . ILE A 1 217 ? 3.257 2.994 -14.399 1.00 98.56 217 ILE A C 1
ATOM 1763 O O . ILE A 1 217 ? 3.139 3.229 -15.601 1.00 98.56 217 ILE A O 1
ATOM 1767 N N . TYR A 1 218 ? 2.265 2.474 -13.689 1.00 98.00 218 TYR A N 1
ATOM 1768 C CA . TYR A 1 218 ? 0.931 2.253 -14.229 1.00 98.00 218 TYR A CA 1
ATOM 1769 C C . TYR A 1 218 ? -0.098 2.987 -13.376 1.00 98.00 218 TYR A C 1
ATOM 1771 O O . TYR A 1 218 ? -0.254 2.693 -12.192 1.00 98.00 218 TYR A O 1
ATOM 1779 N N . LEU A 1 219 ? -0.795 3.942 -13.993 1.00 96.31 219 LEU A N 1
ATOM 1780 C CA . LEU A 1 219 ? -1.914 4.651 -13.374 1.00 96.31 219 LEU A CA 1
ATOM 1781 C C . LEU A 1 219 ? -3.188 3.859 -13.661 1.00 96.31 219 LEU A C 1
ATOM 1783 O O . LEU A 1 219 ? -3.644 3.804 -14.806 1.00 96.31 219 LEU A O 1
ATOM 1787 N N . ALA A 1 220 ? -3.709 3.194 -12.638 1.00 94.88 220 ALA A N 1
ATOM 1788 C CA . ALA A 1 220 ? -4.833 2.288 -12.761 1.00 94.88 220 ALA A CA 1
ATOM 1789 C C . ALA A 1 220 ? -6.167 3.028 -12.659 1.00 94.88 220 ALA A C 1
ATOM 1791 O O . ALA A 1 220 ? -6.350 3.923 -11.836 1.00 94.88 220 ALA A O 1
ATOM 1792 N N . ASN A 1 221 ? -7.139 2.583 -13.452 1.00 92.12 221 ASN A N 1
ATOM 1793 C CA . ASN A 1 221 ? -8.507 3.081 -13.382 1.00 92.12 221 ASN A CA 1
ATOM 1794 C C . ASN A 1 221 ? -9.297 2.322 -12.302 1.00 92.12 221 ASN A C 1
ATOM 1796 O O . ASN A 1 221 ? -10.136 1.477 -12.611 1.00 92.12 221 ASN A O 1
ATOM 1800 N N . THR A 1 222 ? -8.963 2.530 -11.030 1.00 93.25 222 THR A N 1
ATOM 1801 C CA . THR A 1 222 ? -9.620 1.856 -9.898 1.00 93.25 222 THR A CA 1
ATOM 1802 C C . THR A 1 222 ? -10.826 2.644 -9.372 1.00 93.25 222 THR A C 1
ATOM 1804 O O . THR A 1 222 ? -10.861 3.862 -9.525 1.00 93.25 222 THR A O 1
ATOM 1807 N N . PRO A 1 223 ? -11.796 1.990 -8.701 1.00 91.62 223 PRO A N 1
ATOM 1808 C CA . PRO A 1 223 ? -12.938 2.667 -8.096 1.00 91.62 223 PRO A CA 1
ATOM 1809 C C . PRO A 1 223 ? -12.520 3.784 -7.135 1.00 91.62 223 PRO A C 1
ATOM 1811 O O . PRO A 1 223 ? -11.674 3.573 -6.263 1.00 91.62 223 PRO A O 1
ATOM 1814 N N . LEU A 1 224 ? -13.171 4.940 -7.258 1.00 90.75 224 LEU A N 1
ATOM 1815 C CA . LEU A 1 224 ? -13.002 6.066 -6.347 1.00 90.75 224 LEU A CA 1
ATOM 1816 C C . LEU A 1 224 ? -13.845 5.817 -5.094 1.00 90.75 224 LEU A C 1
ATOM 1818 O O . LEU A 1 224 ? -15.068 5.924 -5.123 1.00 90.75 224 LEU A O 1
ATOM 1822 N N . LEU A 1 225 ? -13.186 5.436 -4.002 1.00 90.06 225 LEU A N 1
ATOM 1823 C CA . LEU A 1 225 ? -13.833 5.203 -2.713 1.00 90.06 225 LEU A CA 1
ATOM 1824 C C . LEU A 1 225 ? -13.386 6.261 -1.718 1.00 90.06 225 LEU A C 1
ATOM 1826 O O . LEU A 1 225 ? -12.205 6.323 -1.364 1.00 90.06 225 LEU A O 1
ATOM 1830 N N . ASP A 1 226 ? -14.346 7.052 -1.254 1.00 91.12 226 ASP A N 1
ATOM 1831 C CA . ASP A 1 226 ? -14.134 8.056 -0.219 1.00 91.12 226 ASP A CA 1
ATOM 1832 C C . ASP A 1 226 ? -14.199 7.412 1.172 1.00 91.12 226 ASP A C 1
ATOM 1834 O O . ASP A 1 226 ? -15.200 7.467 1.880 1.00 91.12 226 ASP A O 1
ATOM 1838 N N . ILE A 1 227 ? -13.143 6.666 1.505 1.00 93.62 227 ILE A N 1
ATOM 1839 C CA . ILE A 1 227 ? -12.981 6.002 2.799 1.00 93.62 227 ILE A CA 1
ATOM 1840 C C . ILE A 1 227 ? -11.553 6.248 3.268 1.00 93.62 227 ILE A C 1
ATOM 1842 O O . ILE A 1 227 ? -10.601 5.819 2.608 1.00 93.62 227 ILE A O 1
ATOM 1846 N N . SER A 1 228 ? -11.409 6.880 4.431 1.00 93.31 228 SER A N 1
ATOM 1847 C CA . SER A 1 228 ? -10.115 7.121 5.063 1.00 93.31 228 SER A CA 1
ATOM 1848 C C . SER A 1 228 ? -10.076 6.577 6.487 1.00 93.31 228 SER A C 1
ATOM 1850 O O . SER A 1 228 ? -11.070 6.586 7.214 1.00 93.31 228 SER A O 1
ATOM 1852 N N . ALA A 1 229 ? -8.892 6.142 6.910 1.00 94.62 229 ALA A N 1
ATOM 1853 C CA . ALA A 1 229 ? -8.652 5.715 8.280 1.00 94.62 229 ALA A CA 1
ATOM 1854 C C . ALA A 1 229 ? -8.914 6.857 9.276 1.00 94.62 229 ALA A C 1
ATOM 1856 O O . ALA A 1 229 ? -9.431 6.620 10.360 1.00 94.62 229 ALA A O 1
ATOM 1857 N N . THR A 1 230 ? -8.611 8.101 8.890 1.00 93.88 230 THR A N 1
ATOM 1858 C CA . THR A 1 230 ? -8.884 9.291 9.706 1.00 93.88 230 THR A CA 1
ATOM 1859 C C . THR A 1 230 ? -10.378 9.481 9.966 1.00 93.88 230 THR A C 1
ATOM 1861 O O . THR A 1 230 ? -10.742 9.690 11.120 1.00 93.88 230 THR A O 1
ATOM 1864 N N . ASP A 1 231 ? -11.235 9.350 8.946 1.00 95.44 231 ASP A N 1
ATOM 1865 C CA . ASP A 1 231 ? -12.695 9.412 9.129 1.00 95.44 231 ASP A CA 1
ATOM 1866 C C . ASP A 1 231 ? -13.195 8.261 10.013 1.00 95.44 231 ASP A C 1
ATOM 1868 O O . ASP A 1 231 ? -13.959 8.479 10.947 1.00 95.44 231 ASP A O 1
ATOM 1872 N N . ILE A 1 232 ? -12.695 7.039 9.795 1.00 97.50 232 ILE A N 1
ATOM 1873 C CA . ILE A 1 232 ? -13.076 5.873 10.607 1.00 97.50 232 ILE A CA 1
ATOM 1874 C C . ILE A 1 232 ? -12.730 6.082 12.086 1.00 97.50 232 ILE A C 1
ATOM 1876 O O . ILE A 1 232 ? -13.584 5.858 12.942 1.00 97.50 232 ILE A O 1
ATOM 1880 N N . ARG A 1 233 ? -11.508 6.528 12.406 1.00 97.38 233 ARG A N 1
ATOM 1881 C CA . ARG A 1 233 ? -11.120 6.809 13.799 1.00 97.38 233 ARG A CA 1
ATOM 1882 C C . ARG A 1 233 ? -11.970 7.930 14.391 1.00 97.38 233 ARG A C 1
ATOM 1884 O O . ARG A 1 233 ? -12.474 7.785 15.496 1.00 97.38 233 ARG A O 1
ATOM 1891 N N . HIS A 1 234 ? -12.197 9.008 13.640 1.00 97.00 234 HIS A N 1
ATOM 1892 C CA . HIS A 1 234 ? -13.053 10.116 14.070 1.00 97.00 234 HIS A CA 1
ATOM 1893 C C . HIS A 1 234 ? -14.485 9.662 14.403 1.00 97.00 234 HIS A C 1
ATOM 1895 O O . HIS A 1 234 ? -15.018 10.037 15.445 1.00 97.00 234 HIS A O 1
ATOM 1901 N N . ARG A 1 235 ? -15.091 8.805 13.574 1.00 97.06 235 ARG A N 1
ATOM 1902 C CA . ARG A 1 235 ? -16.409 8.212 13.846 1.00 97.06 235 ARG A CA 1
ATOM 1903 C C . ARG A 1 235 ? -16.415 7.387 15.131 1.00 97.06 235 ARG A C 1
ATOM 1905 O O . ARG A 1 235 ? -17.332 7.547 15.933 1.00 97.06 235 ARG A O 1
ATOM 1912 N N . TYR A 1 236 ? -15.400 6.551 15.356 1.00 96.75 236 TYR A N 1
ATOM 1913 C CA . TYR A 1 236 ? -15.302 5.767 16.592 1.00 96.75 236 TYR A CA 1
ATOM 1914 C C . TYR A 1 236 ? -15.172 6.651 17.843 1.00 96.75 236 TYR A C 1
ATOM 1916 O O . TYR A 1 236 ? -15.904 6.414 18.805 1.00 96.75 236 TYR A O 1
ATOM 1924 N N . HIS A 1 237 ? -14.373 7.724 17.789 1.00 96.88 237 HIS A N 1
ATOM 1925 C CA . HIS A 1 237 ? -14.269 8.721 18.871 1.00 96.88 237 HIS A CA 1
ATOM 1926 C C . HIS A 1 237 ? -15.608 9.401 19.185 1.00 96.88 237 HIS A C 1
ATOM 1928 O O . HIS A 1 237 ? -15.854 9.830 20.308 1.00 96.88 237 HIS A O 1
ATOM 1934 N N . GLN A 1 238 ? -16.498 9.490 18.196 1.00 96.75 238 GLN A N 1
ATOM 1935 C CA . GLN A 1 238 ? -17.842 10.057 18.338 1.00 96.75 238 GLN A CA 1
ATOM 1936 C C . GLN A 1 238 ? -18.921 9.013 18.663 1.00 96.75 238 GLN A C 1
ATOM 1938 O O . GLN A 1 238 ? -20.106 9.347 18.684 1.00 96.75 238 GLN A O 1
ATOM 1943 N N . GLY A 1 239 ? -18.552 7.745 18.874 1.00 94.50 239 GLY A N 1
ATOM 1944 C CA . GLY A 1 239 ? -19.510 6.655 19.083 1.00 94.50 239 GLY A CA 1
ATOM 1945 C C . GLY A 1 239 ? -20.390 6.361 17.861 1.00 94.50 239 GLY A C 1
ATOM 1946 O O . GLY A 1 239 ? -21.462 5.769 17.993 1.00 94.50 239 GLY A O 1
ATOM 1947 N N . GLN A 1 240 ? -19.970 6.785 16.669 1.00 94.50 240 GLN A N 1
ATOM 1948 C CA . GLN A 1 240 ? -20.686 6.558 15.419 1.00 94.50 240 GLN A CA 1
ATOM 1949 C C . GLN A 1 240 ? -20.345 5.190 14.827 1.00 94.50 240 GLN A C 1
ATOM 1951 O O . GLN A 1 240 ? -19.259 4.642 15.016 1.00 94.50 240 GLN A O 1
ATOM 1956 N N . ARG A 1 241 ? -21.286 4.642 14.056 1.00 90.25 241 ARG A N 1
ATOM 1957 C CA . ARG A 1 241 ? -21.097 3.363 13.368 1.00 90.25 241 ARG A CA 1
ATOM 1958 C C . ARG A 1 241 ? -20.230 3.538 12.117 1.00 90.25 241 ARG A C 1
ATOM 1960 O O . ARG A 1 241 ? -20.406 4.480 11.342 1.00 90.25 241 ARG A O 1
ATOM 1967 N N . CYS A 1 242 ? -19.345 2.572 11.893 1.00 93.81 242 CYS A N 1
ATOM 1968 C CA . CYS A 1 242 ? -18.469 2.486 10.719 1.00 93.81 242 CYS A CA 1
ATOM 1969 C C . CYS A 1 242 ? -18.866 1.330 9.785 1.00 93.81 242 CYS A C 1
ATOM 1971 O O . CYS A 1 242 ? -18.021 0.796 9.060 1.00 93.81 242 CYS A O 1
ATOM 1973 N N . ASP A 1 243 ? -20.142 0.926 9.806 1.00 90.50 243 ASP A N 1
ATOM 1974 C CA . ASP A 1 243 ? -20.620 -0.188 8.988 1.00 90.50 243 ASP A CA 1
ATOM 1975 C C . ASP A 1 243 ? -20.319 0.075 7.507 1.00 90.50 243 ASP A C 1
ATOM 1977 O O . ASP A 1 243 ? -20.432 1.199 7.016 1.00 90.50 243 ASP A O 1
ATOM 1981 N N . ASN A 1 244 ? -19.949 -0.975 6.776 1.00 92.50 244 ASN A N 1
ATOM 1982 C CA . ASN A 1 244 ? -19.596 -0.918 5.354 1.00 92.50 244 ASN A CA 1
ATOM 1983 C C . ASN A 1 244 ? -18.336 -0.102 5.006 1.00 92.50 244 ASN A C 1
ATOM 1985 O O . ASN A 1 244 ? -18.008 -0.013 3.821 1.00 92.50 244 ASN A O 1
ATOM 1989 N N . LEU A 1 245 ? -17.600 0.441 5.986 1.00 96.88 245 LEU A N 1
ATOM 1990 C CA . LEU A 1 245 ? -16.316 1.119 5.750 1.00 96.88 245 LEU A CA 1
ATOM 1991 C C . LEU A 1 245 ? -15.117 0.172 5.893 1.00 96.88 245 LEU A C 1
ATOM 1993 O O . LEU A 1 245 ? -14.111 0.338 5.200 1.00 96.88 245 LEU A O 1
ATOM 1997 N N . LEU A 1 246 ? -15.238 -0.862 6.726 1.00 96.38 246 LEU A N 1
ATOM 1998 C CA . LEU A 1 246 ? -14.205 -1.861 6.999 1.00 96.38 246 LEU A CA 1
ATOM 1999 C C . LEU A 1 246 ? -14.788 -3.289 7.061 1.00 96.38 246 LEU A C 1
ATOM 2001 O O . LEU A 1 246 ? -16.005 -3.446 7.192 1.00 96.38 246 LEU A O 1
ATOM 2005 N N . PRO A 1 247 ? -13.952 -4.339 6.946 1.00 97.38 247 PRO A N 1
ATOM 2006 C CA . PRO A 1 247 ? -14.406 -5.721 7.091 1.00 97.38 247 PRO A CA 1
ATOM 2007 C C . PRO A 1 247 ? -15.054 -5.992 8.462 1.00 97.38 247 PRO A C 1
ATOM 2009 O O . PRO A 1 247 ? -14.522 -5.523 9.473 1.00 97.38 247 PRO A O 1
ATOM 2012 N N . PRO A 1 248 ? -16.134 -6.799 8.541 1.00 96.81 248 PRO A N 1
ATOM 2013 C CA . PRO A 1 248 ? -16.824 -7.082 9.805 1.00 96.81 248 PRO A CA 1
ATOM 2014 C C . PRO A 1 248 ? -15.909 -7.639 10.903 1.00 96.81 248 PRO A C 1
ATOM 2016 O O . PRO A 1 248 ? -16.004 -7.223 12.053 1.00 96.81 248 PRO A O 1
ATOM 2019 N N . ALA A 1 249 ? -14.968 -8.520 10.549 1.00 97.69 249 ALA A N 1
ATOM 2020 C CA . ALA A 1 249 ? -14.003 -9.078 11.498 1.00 97.69 249 ALA A CA 1
ATOM 2021 C C . ALA A 1 249 ? -13.075 -8.007 12.108 1.00 97.69 249 ALA A C 1
ATOM 2023 O O . ALA A 1 249 ? -12.700 -8.094 13.276 1.00 97.69 249 ALA A O 1
ATOM 2024 N N . VAL A 1 250 ? -12.729 -6.968 11.339 1.00 98.12 250 VAL A N 1
ATOM 2025 C CA . VAL A 1 250 ? -11.928 -5.834 11.828 1.00 98.12 250 VAL A CA 1
ATOM 2026 C C . VAL A 1 250 ? -12.763 -4.959 12.760 1.00 98.12 250 VAL A C 1
ATOM 2028 O O . VAL A 1 250 ? -12.278 -4.569 13.818 1.00 98.12 250 VAL A O 1
ATOM 2031 N N . GLN A 1 251 ? -14.025 -4.701 12.407 1.00 97.00 251 GLN A N 1
ATOM 2032 C CA . GLN A 1 251 ? -14.951 -3.929 13.239 1.00 97.00 251 GLN A CA 1
ATOM 2033 C C . GLN A 1 251 ? -15.169 -4.600 14.601 1.00 97.00 251 GLN A C 1
ATOM 2035 O O . GLN A 1 251 ? -14.994 -3.958 15.635 1.00 97.00 251 GLN A O 1
ATOM 2040 N N . GLN A 1 252 ? -15.439 -5.908 14.610 1.00 97.00 252 GLN A N 1
ATOM 2041 C CA . GLN A 1 252 ? -15.572 -6.694 15.840 1.00 97.00 252 GLN A CA 1
ATOM 2042 C C . GLN A 1 252 ? -14.303 -6.638 16.699 1.00 97.00 252 GLN A C 1
ATOM 2044 O O . GLN A 1 252 ? -14.380 -6.530 17.921 1.00 97.00 252 GLN A O 1
ATOM 2049 N N . TYR A 1 253 ? -13.123 -6.685 16.076 1.00 98.19 253 TYR A N 1
ATOM 2050 C CA . TYR A 1 253 ? -11.857 -6.583 16.798 1.00 98.19 253 TYR A CA 1
ATOM 2051 C C . TYR A 1 253 ? -11.647 -5.202 17.431 1.00 98.19 253 TYR A C 1
ATOM 2053 O O . TYR A 1 253 ? -11.236 -5.126 18.590 1.00 98.19 253 TYR A O 1
ATOM 2061 N N . ILE A 1 254 ? -11.952 -4.123 16.702 1.00 97.81 254 ILE A N 1
ATOM 2062 C CA . ILE A 1 254 ? -11.908 -2.746 17.219 1.00 97.81 254 ILE A CA 1
ATOM 2063 C C . ILE A 1 254 ? -12.825 -2.610 18.437 1.00 97.81 254 ILE A C 1
ATOM 2065 O O . ILE A 1 254 ? -12.401 -2.100 19.473 1.00 97.81 254 ILE A O 1
ATOM 2069 N N . GLU A 1 255 ? -14.052 -3.122 18.340 1.00 95.75 255 GLU A N 1
ATOM 2070 C CA . GLU A 1 255 ? -15.039 -3.075 19.420 1.00 95.75 255 GLU A CA 1
ATOM 2071 C C . GLU A 1 255 ? -14.598 -3.883 20.646 1.00 95.75 255 GLU A C 1
ATOM 2073 O O . GLU A 1 255 ? -14.662 -3.376 21.766 1.00 95.75 255 G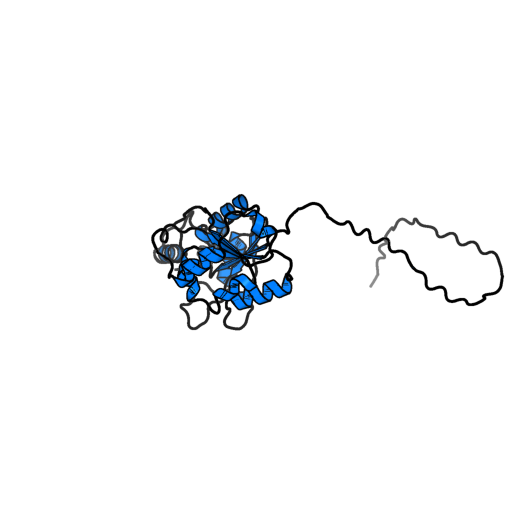LU A O 1
ATOM 2078 N N . LEU A 1 256 ? -14.091 -5.102 20.436 1.00 97.44 256 LEU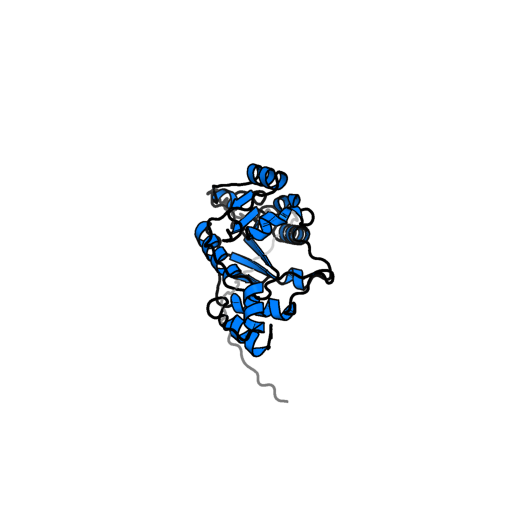 A N 1
ATOM 2079 C CA . LEU A 1 256 ? -13.599 -5.989 21.494 1.00 97.44 256 LEU A CA 1
ATOM 2080 C C . LEU A 1 256 ? -12.399 -5.400 22.244 1.00 97.44 256 LEU A C 1
ATOM 2082 O O . LEU A 1 256 ? -12.246 -5.617 23.445 1.00 97.44 256 LEU A O 1
ATOM 2086 N N . LYS A 1 257 ? -11.510 -4.703 21.533 1.00 97.94 257 LYS A N 1
ATOM 2087 C CA . LYS A 1 257 ? -10.294 -4.108 22.103 1.00 97.94 257 LYS A CA 1
ATOM 2088 C C . LYS A 1 257 ? -10.480 -2.669 22.573 1.00 97.94 257 LYS A C 1
ATOM 2090 O O . LYS A 1 257 ? -9.543 -2.126 23.150 1.00 97.94 257 LYS A O 1
ATOM 2095 N N . GLY A 1 258 ? -11.652 -2.074 22.344 1.00 96.12 258 GLY A N 1
ATOM 2096 C CA . GLY A 1 258 ? -11.924 -0.678 22.678 1.00 96.12 258 GLY A CA 1
ATOM 2097 C C . GLY A 1 258 ? -10.994 0.299 21.956 1.00 96.12 258 GLY A C 1
ATOM 2098 O O . GLY A 1 258 ? -10.587 1.286 22.555 1.00 96.12 258 GLY A O 1
ATOM 2099 N N . LEU A 1 259 ? -10.608 0.006 20.708 1.00 96.94 259 LEU A N 1
ATOM 2100 C CA . LEU A 1 259 ? -9.725 0.891 19.938 1.00 96.94 259 LEU A CA 1
ATOM 2101 C C . LEU A 1 259 ? -10.489 2.124 19.453 1.00 96.94 259 LEU A C 1
ATOM 2103 O O . LEU A 1 259 ? -11.669 2.018 19.117 1.00 96.94 259 LEU A O 1
ATOM 2107 N N . TYR A 1 260 ? -9.777 3.250 19.341 1.00 96.25 260 TYR A N 1
ATOM 2108 C CA . TYR A 1 260 ? -10.292 4.509 18.785 1.00 96.25 260 TYR A CA 1
ATOM 2109 C C . TYR A 1 260 ? -11.489 5.087 19.564 1.00 96.25 260 TYR A C 1
ATOM 2111 O O . TYR A 1 260 ? -12.412 5.626 18.962 1.00 96.25 260 TYR A O 1
ATOM 2119 N N . ARG A 1 261 ? -11.498 4.916 20.890 1.00 88.31 261 ARG A N 1
ATOM 2120 C CA . ARG A 1 261 ? -12.525 5.420 21.811 1.00 88.31 261 ARG A CA 1
ATOM 2121 C C . ARG A 1 261 ? -11.933 6.406 22.804 1.00 88.31 261 ARG A C 1
ATOM 2123 O O . ARG A 1 261 ? -10.718 6.278 23.082 1.00 88.31 261 ARG A O 1
#

Secondary structure (DSSP, 8-state):
---------------------------------------------S--PPPPEEEEEE--TT--HHHHHHHHHHHHHHT---EEEEEPP--TTSPPPSS-HHHHHHHHHHHHTT-TTEEE--TTTT-SS---HHHHHHHHHHHH-TTS-EEEEEEHHHHHTGGGSTTGGGGGGT-EEEEE--TT-TTPPPPHHHHHHHHHHB-S-TTHHHHSSS--EEEE--------HHHHHHHHHTT---TTTS-HHHHHHHHHHTTT-

pLDDT: mean 82.66, std 23.59, range [27.47, 98.62]

Radius of gyration: 27.44 Å; chains: 1; bounding box: 64×86×59 Å

Sequence (261 aa):
MSSKHIDINIPNEFRVTARRQSSESLKCTVVHDRVSASCQRRRNLKGEGYKLHALLGGTFDPIHYGHLRPIESLARQIGLQHVMLMPNHVPPHRRQPEASPQQRLKMVELAVADNPLFSVDRRELMHDGLSYTVDTLERVRLEKGNKMPLAFIIGEDSLLSLPTWQRWLSLLDFCHLLVCARPHHVNEKPIPELQQWLDKYQIKDVKKLCHQPKGYIYLANTPLLDISATDIRHRYHQGQRCDNLLPPAVQQYIELKGLYR